Protein AF-A0A162CA11-F1 (afdb_monomer)

Foldseek 3Di:
DVVVLVVCLDPVVLVVCCVPVVPPCVVVSVVSQLSCLLCCLQAPLPDALLSSLVSLVVSLVVLVVVVVVQVVDPPDDCVPPPPDPVVNVVSVVLSVVSVVVLVVCVVVVNLQVSNSNQPDCVVVVVLLVQLQVPDDPPDNDSDDDPVSSVVSSVVSVVVVVVLVPPPPDDDPVNVVVCVNNQVDPSSRPDRDRDDPVSD

Radius of gyration: 21.2 Å; Cα contacts (8 Å, |Δi|>4): 132; chains: 1; bounding box: 58×39×50 Å

Mean predicted aligned error: 7.95 Å

Solvent-accessible surface area (backbone atoms only — not comparable to full-atom values): 11591 Å² total; per-residue (Å²): 110,67,68,61,57,55,60,62,34,35,69,68,49,44,53,49,39,42,67,74,48,71,59,78,35,53,70,59,40,52,51,34,47,43,51,35,30,53,48,39,41,36,61,46,75,87,60,53,59,59,56,22,50,53,34,31,48,51,40,48,51,54,52,51,50,53,53,51,52,42,74,75,40,90,90,50,58,60,90,80,75,47,77,54,69,67,60,53,51,49,52,50,50,50,44,54,53,50,53,54,49,52,53,47,28,56,78,71,71,37,46,88,72,72,53,57,62,63,77,60,65,64,64,58,55,50,49,55,48,46,35,44,66,65,46,62,90,95,48,96,56,74,74,68,55,71,70,56,43,60,57,30,44,54,55,43,51,54,51,52,54,50,63,70,66,51,81,89,68,83,50,68,69,56,52,55,47,31,56,70,72,55,70,39,74,83,66,67,54,89,56,72,72,71,58,83,91,76,108

Sequence (199 aa):
NYDSAERICKPKVRELLGEVFKGDAAGTSFYLEMMDLVRSSFLDKTLSPIERIGRIWTVVFCLRYWRRWMTCDNAYTLAKNFISSNAYLCIEINAHSLLLYMRKCRIENTPEHLLVWLFGSQQCESFFRGSRALCPVGLNKPNMTEGEFLDRARKVDASLLLQQKSSDIIYRRVEQKRNRCGGSLNALKEVEIPSDDDL

pLDDT: mean 84.83, std 11.95, range [49.91, 98.38]

Structure (mmCIF, N/CA/C/O backbone):
data_AF-A0A162CA11-F1
#
_entry.id   AF-A0A162CA11-F1
#
loop_
_atom_site.group_PDB
_atom_site.id
_atom_site.type_symbol
_atom_site.label_atom_id
_atom_site.label_alt_id
_atom_site.label_comp_id
_atom_site.label_asym_id
_atom_site.label_entity_id
_atom_site.label_seq_id
_atom_site.pdbx_PDB_ins_code
_atom_site.Cartn_x
_atom_site.Cartn_y
_atom_site.Cartn_z
_atom_site.occupancy
_atom_site.B_iso_or_equiv
_atom_site.auth_seq_id
_atom_site.auth_comp_id
_atom_site.auth_asym_id
_atom_site.auth_atom_id
_atom_site.pdbx_PDB_model_num
ATOM 1 N N . ASN A 1 1 ? -11.320 4.027 -7.590 1.00 61.06 1 ASN A N 1
ATOM 2 C CA . ASN A 1 1 ? -9.934 4.105 -8.085 1.00 61.06 1 ASN A CA 1
ATOM 3 C C . ASN A 1 1 ? -9.100 2.912 -7.609 1.00 61.06 1 ASN A C 1
ATOM 5 O O . ASN A 1 1 ? -8.673 2.150 -8.458 1.00 61.06 1 ASN A O 1
ATOM 9 N N . TYR A 1 2 ? -8.976 2.653 -6.295 1.00 80.94 2 TYR A N 1
ATOM 10 C CA . TYR A 1 2 ? -8.222 1.493 -5.766 1.00 80.94 2 TYR A CA 1
ATOM 11 C C . TYR A 1 2 ? -8.583 0.134 -6.407 1.00 80.94 2 TYR A C 1
ATOM 13 O O . TYR A 1 2 ? -7.692 -0.576 -6.845 1.00 80.94 2 TYR A O 1
ATOM 21 N N . ASP A 1 3 ? -9.873 -0.194 -6.539 1.00 82.31 3 ASP A N 1
ATOM 22 C CA . ASP A 1 3 ? -10.327 -1.473 -7.126 1.00 82.31 3 ASP A CA 1
ATOM 23 C C . ASP A 1 3 ? -9.807 -1.692 -8.562 1.00 82.31 3 ASP A C 1
ATOM 25 O O . ASP A 1 3 ? -9.405 -2.790 -8.931 1.00 82.31 3 ASP A O 1
ATOM 29 N N . SER A 1 4 ? -9.725 -0.635 -9.374 1.00 85.50 4 SER A N 1
ATOM 30 C CA . SER A 1 4 ? -9.153 -0.726 -10.723 1.00 85.50 4 SER A CA 1
ATOM 31 C C . SER A 1 4 ? -7.650 -1.023 -10.685 1.00 85.50 4 SER A C 1
ATOM 33 O O . SER A 1 4 ? -7.180 -1.882 -11.429 1.00 85.50 4 SER A O 1
ATOM 35 N N . ALA A 1 5 ? -6.911 -0.351 -9.795 1.00 86.38 5 ALA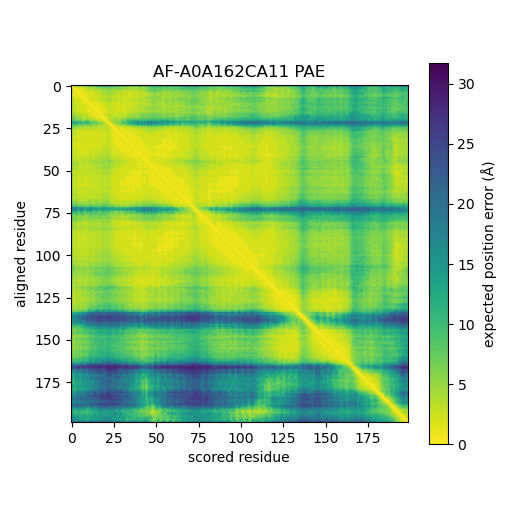 A N 1
ATOM 36 C CA . ALA A 1 5 ? -5.479 -0.580 -9.600 1.00 86.38 5 ALA A CA 1
ATOM 37 C C . ALA A 1 5 ? -5.193 -1.989 -9.049 1.00 86.38 5 ALA A C 1
ATOM 39 O O . ALA A 1 5 ? -4.267 -2.658 -9.488 1.00 86.38 5 ALA A O 1
ATOM 40 N N . GLU A 1 6 ? -6.025 -2.491 -8.140 1.00 87.12 6 GLU A N 1
ATOM 41 C CA . GLU A 1 6 ? -5.917 -3.858 -7.629 1.00 87.12 6 GLU A CA 1
ATOM 42 C C . GLU A 1 6 ? -6.166 -4.899 -8.728 1.00 87.12 6 GLU A C 1
ATOM 44 O O . GLU A 1 6 ? -5.429 -5.878 -8.842 1.00 87.12 6 GLU A O 1
ATOM 49 N N . ARG A 1 7 ? -7.177 -4.684 -9.577 1.00 88.75 7 ARG A N 1
ATOM 50 C CA . ARG A 1 7 ? -7.503 -5.603 -10.675 1.00 88.75 7 ARG A CA 1
ATOM 51 C C . ARG A 1 7 ? -6.394 -5.701 -11.717 1.00 88.75 7 ARG A C 1
ATOM 53 O O . ARG A 1 7 ? -6.138 -6.810 -12.178 1.00 88.75 7 ARG A O 1
ATOM 60 N N . ILE A 1 8 ? -5.748 -4.587 -12.074 1.00 89.81 8 ILE A N 1
ATOM 61 C CA . ILE A 1 8 ? -4.681 -4.592 -13.089 1.00 89.81 8 ILE A CA 1
ATOM 62 C C . ILE A 1 8 ? -3.388 -5.247 -12.580 1.00 89.81 8 ILE A C 1
ATOM 64 O O . ILE A 1 8 ? -2.646 -5.818 -13.369 1.00 89.81 8 ILE A O 1
ATOM 68 N N . CYS A 1 9 ? -3.149 -5.239 -11.265 1.00 87.62 9 CYS A N 1
ATOM 69 C CA . CYS A 1 9 ? -1.965 -5.858 -10.657 1.00 87.62 9 CYS A CA 1
ATOM 70 C C . CYS A 1 9 ? -2.086 -7.381 -10.478 1.00 87.62 9 CYS A C 1
ATOM 72 O O . CYS A 1 9 ? -1.145 -8.023 -10.015 1.00 87.62 9 CYS A O 1
ATOM 74 N N . LYS A 1 10 ? -3.231 -7.990 -10.816 1.00 88.56 10 LYS A N 1
ATOM 75 C CA . LYS A 1 10 ? -3.421 -9.435 -10.640 1.00 88.56 10 LYS A CA 1
ATOM 76 C C . LYS A 1 10 ? -2.410 -10.228 -11.481 1.00 88.56 10 LYS A C 1
ATOM 78 O O . LYS A 1 10 ? -2.230 -9.897 -12.653 1.00 88.56 10 LYS A O 1
ATOM 83 N N . PRO A 1 11 ? -1.844 -11.337 -10.959 1.00 88.62 11 PRO A N 1
ATOM 84 C CA . PRO A 1 11 ? -0.911 -12.188 -11.706 1.00 88.62 11 PRO A CA 1
ATOM 85 C C . PRO A 1 11 ? -1.429 -12.593 -13.091 1.00 88.62 11 PRO A C 1
ATOM 87 O O . PRO A 1 11 ? -0.691 -12.525 -14.069 1.00 88.62 11 PRO A O 1
ATOM 90 N N . LYS A 1 12 ? -2.737 -12.873 -13.204 1.00 91.38 12 LYS A N 1
ATOM 91 C CA . LYS A 1 12 ? -3.362 -13.241 -14.478 1.00 91.38 12 LYS A CA 1
ATOM 92 C C . LYS A 1 12 ? -3.221 -12.175 -15.572 1.00 91.38 12 LYS A C 1
ATOM 94 O O . LYS A 1 12 ? -3.150 -12.515 -16.745 1.00 91.38 12 LYS A O 1
ATOM 99 N N . VAL A 1 13 ? -3.173 -10.893 -15.209 1.00 91.19 13 VAL A N 1
ATOM 100 C CA . VAL A 1 13 ? -2.964 -9.807 -16.180 1.00 91.19 13 VAL A CA 1
ATOM 101 C C . VAL A 1 13 ? -1.554 -9.884 -16.764 1.00 91.19 13 VAL A C 1
ATOM 103 O O . VAL A 1 13 ? -1.395 -9.729 -17.969 1.00 91.19 13 VAL A O 1
ATOM 106 N N . ARG A 1 14 ? -0.544 -10.195 -15.941 1.00 89.88 14 ARG A N 1
ATOM 107 C CA . ARG A 1 14 ? 0.845 -10.372 -16.393 1.00 89.88 14 ARG A CA 1
ATOM 108 C C . ARG A 1 14 ? 0.997 -11.585 -17.316 1.00 89.88 14 ARG A C 1
ATOM 110 O O . ARG A 1 14 ? 1.673 -11.476 -18.333 1.00 89.88 14 ARG A O 1
ATOM 117 N N . GLU A 1 15 ? 0.325 -12.696 -17.009 1.00 89.31 15 GLU A N 1
ATOM 118 C CA . GLU A 1 15 ? 0.271 -13.875 -17.895 1.00 89.31 15 GLU A CA 1
ATOM 119 C C . GLU A 1 15 ? -0.301 -13.512 -19.272 1.00 89.31 15 GLU A C 1
ATOM 121 O O . GLU A 1 15 ? 0.330 -13.766 -20.295 1.00 89.31 15 GLU A O 1
ATOM 126 N N . LEU A 1 16 ? -1.454 -12.833 -19.295 1.00 91.38 16 LEU A N 1
ATOM 127 C CA . LEU A 1 16 ? -2.109 -12.411 -20.536 1.00 91.38 16 LEU A CA 1
ATOM 128 C C . LEU A 1 16 ? -1.256 -11.421 -21.341 1.00 91.38 16 LEU A C 1
ATOM 130 O O . LEU A 1 16 ? -1.219 -11.500 -22.566 1.00 91.38 16 LEU A O 1
ATOM 134 N N . LEU A 1 17 ? -0.546 -10.503 -20.676 1.00 90.38 17 LEU A N 1
ATOM 135 C CA . LEU A 1 17 ? 0.399 -9.605 -21.345 1.00 90.38 17 LEU A CA 1
ATOM 136 C C . LEU A 1 17 ? 1.529 -10.387 -22.030 1.00 90.38 17 LEU A C 1
ATOM 138 O O . LEU A 1 17 ? 1.889 -10.069 -23.162 1.00 90.38 17 LEU A O 1
ATOM 142 N N . GLY A 1 18 ? 2.056 -11.422 -21.373 1.00 87.25 18 GLY A N 1
ATOM 143 C CA . GLY A 1 18 ? 3.067 -12.306 -21.955 1.00 87.25 18 GLY A CA 1
ATOM 144 C C . GLY A 1 18 ? 2.558 -13.063 -23.184 1.00 87.25 18 GLY A C 1
ATOM 145 O O . GLY A 1 18 ? 3.252 -13.112 -24.199 1.00 87.25 18 GLY A O 1
ATOM 146 N N . GLU A 1 19 ? 1.336 -13.596 -23.118 1.00 89.19 19 GLU A N 1
ATOM 147 C CA . GLU A 1 19 ? 0.697 -14.336 -24.215 1.00 89.19 19 GLU A CA 1
ATOM 148 C C . GLU A 1 19 ? 0.403 -13.444 -25.432 1.00 89.19 19 GLU A C 1
ATOM 150 O O . GLU A 1 19 ? 0.734 -13.801 -26.564 1.00 89.19 19 GLU A O 1
ATOM 155 N N . VAL A 1 20 ? -0.199 -12.271 -25.207 1.00 90.88 20 VAL A N 1
ATOM 156 C CA . VAL A 1 20 ? -0.651 -11.374 -26.283 1.00 90.88 20 VAL A CA 1
ATOM 157 C C . VAL A 1 20 ? 0.523 -10.668 -26.959 1.00 90.88 20 VAL A C 1
ATOM 159 O O . VAL A 1 20 ? 0.569 -10.593 -28.186 1.00 90.88 20 VAL A O 1
ATOM 162 N N . PHE A 1 21 ? 1.482 -10.167 -26.177 1.00 88.19 21 PHE A N 1
ATOM 163 C CA . PHE A 1 21 ? 2.585 -9.346 -26.686 1.00 88.19 21 PHE A CA 1
ATOM 164 C C . PHE A 1 21 ? 3.886 -10.130 -26.903 1.00 88.19 21 PHE A C 1
ATOM 166 O O . PHE A 1 21 ? 4.904 -9.533 -27.243 1.00 88.19 21 PHE A O 1
ATOM 173 N N . LYS A 1 22 ? 3.873 -11.459 -26.718 1.00 82.94 22 LYS A N 1
ATOM 174 C CA . LYS A 1 22 ? 4.986 -12.381 -27.026 1.00 82.94 22 LYS A CA 1
ATOM 175 C C . LYS A 1 22 ? 6.364 -11.903 -26.531 1.00 82.94 22 LYS A C 1
ATOM 177 O O . LYS A 1 22 ? 7.367 -12.072 -27.218 1.00 82.94 22 LYS A O 1
ATOM 182 N N . GLY A 1 23 ? 6.411 -11.305 -25.340 1.00 75.50 23 GLY A N 1
ATOM 183 C CA . GLY A 1 23 ? 7.646 -10.824 -24.705 1.00 75.50 23 GLY A CA 1
ATOM 184 C C . GLY A 1 23 ? 7.901 -9.314 -24.781 1.00 75.50 23 GLY A C 1
ATOM 185 O O . GLY A 1 23 ? 8.680 -8.812 -23.976 1.00 75.50 23 GLY A O 1
ATOM 186 N N . ASP A 1 24 ? 7.190 -8.561 -25.627 1.00 86.06 24 ASP A N 1
ATOM 187 C CA . ASP A 1 24 ? 7.350 -7.095 -25.737 1.00 86.06 24 ASP A CA 1
ATOM 188 C C . ASP A 1 24 ? 6.729 -6.320 -24.549 1.00 86.06 24 ASP A C 1
ATOM 190 O O . ASP A 1 24 ? 6.899 -5.118 -24.380 1.00 86.06 24 ASP A O 1
ATOM 194 N N . ALA A 1 25 ? 6.032 -7.022 -23.651 1.00 90.88 25 ALA A N 1
ATOM 195 C CA . ALA A 1 25 ? 5.429 -6.447 -22.447 1.00 90.88 25 ALA A CA 1
ATOM 196 C C . ALA A 1 25 ? 6.284 -6.618 -21.175 1.00 90.88 25 ALA A C 1
ATOM 198 O O . ALA A 1 25 ? 5.785 -6.381 -20.074 1.00 90.88 25 ALA A O 1
ATOM 199 N N . ALA A 1 26 ? 7.554 -7.031 -21.283 1.00 89.69 26 ALA A N 1
ATOM 200 C CA . ALA A 1 26 ? 8.390 -7.368 -20.123 1.00 89.69 26 ALA A CA 1
ATOM 201 C C . ALA A 1 26 ? 8.505 -6.219 -19.102 1.00 89.69 26 ALA A C 1
ATOM 203 O O . ALA A 1 26 ? 8.320 -6.437 -17.904 1.00 89.69 26 ALA A O 1
ATOM 204 N N . GLY A 1 27 ? 8.729 -4.984 -19.568 1.00 90.19 27 GLY A N 1
ATOM 205 C CA . GLY A 1 27 ? 8.816 -3.810 -18.693 1.00 90.19 27 GLY A CA 1
ATOM 206 C C . GLY A 1 27 ? 7.502 -3.503 -17.969 1.00 90.19 27 GLY A C 1
ATOM 207 O O . GLY A 1 27 ? 7.497 -3.237 -16.767 1.00 90.19 27 GLY A O 1
ATOM 208 N N . THR A 1 28 ? 6.367 -3.602 -18.668 1.00 91.94 28 THR A N 1
ATOM 209 C CA . THR A 1 28 ? 5.038 -3.418 -18.064 1.00 91.94 28 THR A CA 1
ATOM 210 C C . THR A 1 28 ? 4.720 -4.527 -17.065 1.00 91.94 28 THR A C 1
ATOM 212 O O . THR A 1 28 ? 4.238 -4.240 -15.971 1.00 91.94 28 THR A O 1
ATOM 215 N N . SER A 1 29 ? 5.027 -5.782 -17.394 1.00 92.62 29 SER A N 1
ATOM 216 C CA . SER A 1 29 ? 4.842 -6.919 -16.490 1.00 92.62 29 SER A CA 1
ATOM 217 C C . SER A 1 29 ? 5.668 -6.771 -15.215 1.00 92.62 29 SER A C 1
ATOM 219 O O . SER A 1 29 ? 5.133 -6.976 -14.126 1.00 92.62 29 SER A O 1
ATOM 221 N N . PHE A 1 30 ? 6.927 -6.340 -15.336 1.00 92.81 30 PHE A N 1
ATOM 222 C CA . PHE A 1 30 ? 7.794 -6.043 -14.197 1.00 92.81 30 PHE A CA 1
ATOM 223 C C . PHE A 1 30 ? 7.251 -4.888 -13.341 1.00 92.81 30 PHE A C 1
ATOM 225 O O . PHE A 1 30 ? 7.233 -4.961 -12.113 1.00 92.81 30 PHE A O 1
ATOM 232 N N . TYR A 1 31 ? 6.732 -3.834 -13.973 1.00 93.81 31 TYR A N 1
ATOM 233 C CA . TYR A 1 31 ? 6.099 -2.728 -13.257 1.00 93.81 31 TYR A CA 1
ATOM 234 C C . TYR A 1 31 ? 4.865 -3.176 -12.457 1.00 93.81 31 TYR A C 1
ATOM 236 O O . TYR A 1 31 ? 4.738 -2.849 -11.276 1.00 93.81 31 TYR A O 1
ATOM 244 N N . LEU A 1 32 ? 3.980 -3.967 -13.071 1.00 95.00 32 LEU A N 1
ATOM 245 C CA . LEU A 1 32 ? 2.791 -4.510 -12.406 1.00 95.00 32 LEU A CA 1
ATOM 246 C C . LEU A 1 32 ? 3.147 -5.487 -11.279 1.00 95.00 32 LEU A C 1
ATOM 248 O O . LEU A 1 32 ? 2.453 -5.535 -10.266 1.00 95.00 32 LEU A O 1
ATOM 252 N N . GLU A 1 33 ? 4.236 -6.238 -11.430 1.00 95.19 33 GLU A N 1
ATOM 253 C CA . GLU A 1 33 ? 4.772 -7.088 -10.371 1.00 95.19 33 GLU A CA 1
ATOM 254 C C . GLU A 1 33 ? 5.214 -6.272 -9.161 1.00 95.19 33 GLU A C 1
ATOM 256 O O . GLU A 1 33 ? 4.778 -6.555 -8.046 1.00 95.19 33 GLU A O 1
ATOM 261 N N . MET A 1 34 ? 6.003 -5.214 -9.370 1.00 96.06 34 MET A N 1
ATOM 262 C CA . MET A 1 34 ? 6.395 -4.320 -8.280 1.00 96.06 34 MET A CA 1
ATOM 263 C C . MET A 1 34 ? 5.171 -3.724 -7.576 1.00 96.06 34 MET A C 1
ATOM 265 O O . MET A 1 34 ? 5.132 -3.681 -6.347 1.00 96.06 34 MET A O 1
ATOM 269 N N . MET A 1 35 ? 4.144 -3.310 -8.327 1.00 95.19 35 MET A N 1
ATOM 270 C CA . MET A 1 35 ? 2.899 -2.813 -7.734 1.00 95.19 35 MET A CA 1
ATOM 271 C C . MET A 1 35 ? 2.205 -3.866 -6.859 1.00 95.19 35 MET A C 1
ATOM 273 O O . MET A 1 35 ? 1.744 -3.538 -5.763 1.00 95.19 35 MET A O 1
ATOM 277 N N . ASP A 1 36 ? 2.140 -5.124 -7.302 1.00 94.94 36 ASP A N 1
ATOM 278 C CA . ASP A 1 36 ? 1.543 -6.205 -6.515 1.00 94.94 36 ASP A CA 1
ATOM 279 C C . ASP A 1 36 ? 2.369 -6.545 -5.267 1.00 94.94 36 ASP A C 1
ATOM 281 O O . ASP A 1 36 ? 1.803 -6.746 -4.191 1.00 94.94 36 ASP A O 1
ATOM 285 N N . LEU A 1 37 ? 3.701 -6.537 -5.363 1.00 96.38 37 LEU A N 1
ATOM 286 C CA . LEU A 1 37 ? 4.599 -6.748 -4.224 1.00 96.38 37 LEU A CA 1
ATOM 287 C C . LEU A 1 37 ? 4.432 -5.654 -3.156 1.00 96.38 37 LEU A C 1
ATOM 289 O O . LEU A 1 37 ? 4.292 -5.978 -1.975 1.00 96.38 37 LEU A O 1
ATOM 293 N N . VAL A 1 38 ? 4.359 -4.376 -3.556 1.00 95.88 38 VAL A N 1
ATOM 294 C CA . VAL A 1 38 ? 4.069 -3.258 -2.633 1.00 95.88 38 VAL A CA 1
ATOM 295 C C . VAL A 1 38 ? 2.679 -3.399 -2.021 1.00 95.88 38 VAL A C 1
ATOM 297 O O . VAL A 1 38 ? 2.507 -3.228 -0.821 1.00 95.88 38 VAL A O 1
ATOM 300 N N . ARG A 1 39 ? 1.656 -3.692 -2.827 1.00 93.44 39 ARG A N 1
ATOM 301 C CA . ARG A 1 39 ? 0.274 -3.801 -2.338 1.00 93.44 39 ARG A CA 1
ATOM 302 C C . ARG A 1 39 ? 0.129 -4.957 -1.348 1.00 93.44 39 ARG A C 1
ATOM 304 O O . ARG A 1 39 ? -0.462 -4.795 -0.281 1.00 93.44 39 ARG A O 1
ATOM 311 N N . SER A 1 40 ? 0.627 -6.132 -1.717 1.00 92.62 40 SER A N 1
ATOM 312 C CA . SER A 1 40 ? 0.453 -7.357 -0.939 1.00 92.62 40 SER A CA 1
ATOM 313 C C . SER A 1 40 ? 1.218 -7.327 0.381 1.00 92.62 40 SER A C 1
ATOM 315 O O . SER A 1 40 ? 0.661 -7.773 1.381 1.00 92.62 40 SER A O 1
ATOM 317 N N . SER A 1 41 ? 2.412 -6.723 0.442 1.00 95.06 41 SER A N 1
ATOM 318 C CA . SER A 1 41 ? 3.170 -6.603 1.699 1.00 95.06 41 SER A CA 1
ATOM 319 C C . SER A 1 41 ? 2.382 -5.896 2.810 1.00 95.06 41 SER A C 1
ATOM 321 O O . SER A 1 41 ? 2.513 -6.259 3.981 1.00 95.06 41 SER A O 1
ATOM 323 N N . PHE A 1 42 ? 1.486 -4.968 2.456 1.00 92.69 42 PHE A N 1
ATOM 324 C CA . PHE A 1 42 ? 0.629 -4.277 3.420 1.00 92.69 42 PHE A CA 1
ATOM 325 C C . PHE A 1 42 ? -0.774 -4.870 3.547 1.00 92.69 42 PHE A C 1
ATOM 327 O O . PHE A 1 42 ? -1.308 -4.926 4.649 1.00 92.69 42 PHE A O 1
ATOM 334 N N . LEU A 1 43 ? -1.396 -5.302 2.449 1.00 89.56 43 LEU A N 1
ATOM 335 C CA . LEU A 1 43 ? -2.835 -5.603 2.433 1.00 89.56 43 LEU A CA 1
ATOM 336 C C . LEU A 1 43 ? -3.172 -7.093 2.423 1.00 89.56 43 LEU A C 1
ATOM 338 O O . LEU A 1 43 ? -4.285 -7.461 2.807 1.00 89.56 43 LEU A O 1
ATOM 342 N N . ASP A 1 44 ? -2.248 -7.946 1.985 1.00 87.81 44 ASP A N 1
ATOM 343 C CA . ASP A 1 44 ? -2.461 -9.389 2.007 1.00 87.81 44 ASP A CA 1
ATOM 344 C C . ASP A 1 44 ? -2.314 -9.897 3.439 1.00 87.81 44 ASP A C 1
ATOM 346 O O . ASP A 1 44 ? -1.308 -9.632 4.085 1.00 87.81 44 ASP A O 1
ATOM 350 N N . LYS A 1 45 ? -3.321 -10.592 3.964 1.00 86.25 45 LYS A N 1
ATOM 351 C CA . LYS A 1 45 ? -3.369 -11.042 5.366 1.00 86.25 45 LYS A CA 1
ATOM 352 C C . LYS A 1 45 ? -2.753 -12.413 5.566 1.00 86.25 45 LYS A C 1
ATOM 354 O O . LYS A 1 45 ? -2.521 -12.792 6.705 1.00 86.25 45 LYS A O 1
ATOM 359 N N . THR A 1 46 ? -2.510 -13.147 4.484 1.00 86.19 46 THR A N 1
ATOM 360 C CA . THR A 1 46 ? -1.941 -14.493 4.568 1.00 86.19 46 THR A CA 1
ATOM 361 C C . THR A 1 46 ? -0.421 -14.478 4.650 1.00 86.19 46 THR A C 1
ATOM 363 O O . THR A 1 46 ? 0.159 -15.516 4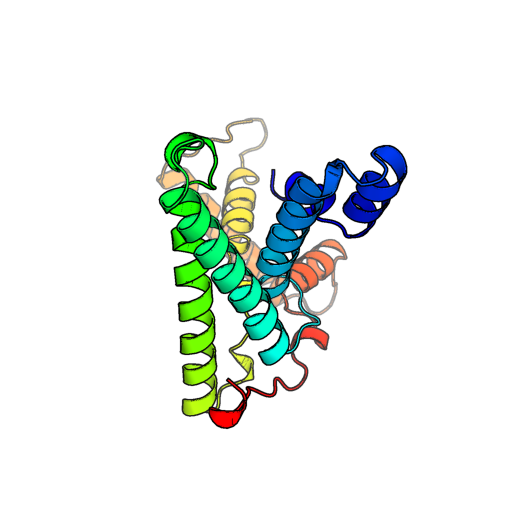.932 1.00 86.19 46 THR A O 1
ATOM 366 N N . LEU A 1 47 ? 0.220 -13.328 4.406 1.00 89.44 47 LEU A N 1
ATOM 367 C CA . LEU A 1 47 ? 1.674 -13.204 4.466 1.00 89.44 47 LEU A CA 1
ATOM 368 C C . LEU A 1 47 ? 2.180 -13.130 5.902 1.00 89.44 47 LEU A C 1
ATOM 370 O O . LEU A 1 47 ? 1.710 -12.299 6.695 1.00 89.44 47 LEU A O 1
ATOM 374 N N . SER A 1 48 ? 3.204 -13.934 6.171 1.00 90.44 48 SER A N 1
ATOM 375 C CA . SER A 1 48 ? 4.034 -13.829 7.366 1.00 90.44 48 SER A CA 1
ATOM 376 C C . SER A 1 48 ? 4.802 -12.496 7.394 1.00 90.44 48 SER A C 1
ATOM 378 O O . SER A 1 48 ? 5.017 -11.874 6.345 1.00 90.44 48 SER A O 1
ATOM 380 N N . PRO A 1 49 ? 5.238 -12.019 8.573 1.00 91.62 49 PRO A N 1
ATOM 381 C CA . PRO A 1 49 ? 6.022 -10.788 8.685 1.00 91.62 49 PRO A CA 1
ATOM 382 C C . PRO A 1 49 ? 7.269 -10.754 7.787 1.00 91.62 49 PRO A C 1
ATOM 384 O O . PRO A 1 49 ? 7.494 -9.754 7.102 1.00 91.62 49 PRO A O 1
ATOM 387 N N . ILE A 1 50 ? 8.027 -11.853 7.715 1.00 92.31 50 ILE A N 1
ATOM 388 C CA . ILE A 1 50 ? 9.246 -11.925 6.898 1.00 92.31 50 ILE A CA 1
ATOM 389 C C . ILE A 1 50 ? 8.946 -11.830 5.397 1.00 92.31 50 ILE A C 1
ATOM 391 O O . ILE A 1 50 ? 9.606 -11.079 4.680 1.00 92.31 50 ILE A O 1
ATOM 395 N N . GLU A 1 51 ? 7.885 -12.487 4.914 1.00 94.12 51 GLU A N 1
ATOM 396 C CA . GLU A 1 51 ? 7.470 -12.383 3.511 1.00 94.12 51 GLU A CA 1
ATOM 397 C C . GLU A 1 51 ? 7.084 -10.945 3.146 1.00 94.12 51 GLU A C 1
ATOM 399 O O . GLU A 1 51 ? 7.389 -10.481 2.046 1.00 94.12 51 GLU A O 1
ATOM 404 N N . ARG A 1 52 ? 6.441 -10.205 4.060 1.00 95.38 52 ARG A N 1
ATOM 405 C CA . ARG A 1 52 ? 6.094 -8.791 3.825 1.00 95.38 52 ARG A CA 1
ATOM 406 C C . ARG A 1 52 ? 7.340 -7.939 3.637 1.00 95.38 52 ARG A C 1
ATOM 408 O O . ARG A 1 52 ? 7.374 -7.133 2.705 1.00 95.38 52 ARG A O 1
ATOM 415 N N . ILE A 1 53 ? 8.338 -8.130 4.503 1.00 95.56 53 ILE A N 1
ATOM 416 C CA . ILE A 1 53 ? 9.631 -7.443 4.427 1.00 95.56 53 ILE A CA 1
ATOM 417 C C . ILE A 1 53 ? 10.318 -7.789 3.112 1.00 95.56 53 ILE A C 1
ATOM 419 O O . ILE A 1 53 ? 10.644 -6.879 2.351 1.00 95.56 53 ILE A O 1
ATOM 423 N N . GLY A 1 54 ? 10.445 -9.078 2.793 1.00 96.50 54 GLY A N 1
ATOM 424 C CA . GLY A 1 54 ? 11.060 -9.533 1.549 1.00 96.50 54 GLY A CA 1
ATOM 425 C C . GLY A 1 54 ? 10.420 -8.886 0.319 1.00 96.50 54 GLY A C 1
ATOM 426 O O . GLY A 1 54 ? 11.119 -8.326 -0.528 1.00 96.50 54 GLY A O 1
ATOM 427 N N . ARG A 1 55 ? 9.082 -8.867 0.242 1.00 97.50 55 ARG A N 1
ATOM 428 C CA . ARG A 1 55 ? 8.357 -8.254 -0.883 1.00 97.50 55 ARG A CA 1
ATOM 429 C C . ARG A 1 55 ? 8.607 -6.752 -1.006 1.00 97.50 55 ARG A C 1
ATOM 431 O O . ARG A 1 55 ? 8.929 -6.290 -2.099 1.00 97.50 55 ARG A O 1
ATOM 438 N N . ILE A 1 56 ? 8.463 -5.978 0.075 1.00 98.00 56 ILE A N 1
ATOM 439 C CA . ILE A 1 56 ? 8.626 -4.518 -0.012 1.00 98.00 56 ILE A CA 1
ATOM 440 C C . ILE A 1 56 ? 10.085 -4.126 -0.283 1.00 98.00 56 ILE A C 1
ATOM 442 O O . ILE A 1 56 ? 10.336 -3.235 -1.095 1.00 98.00 56 ILE A O 1
ATOM 446 N N . TRP A 1 57 ? 11.051 -4.827 0.316 1.00 97.94 57 TRP A N 1
ATOM 447 C CA . TRP A 1 57 ? 12.474 -4.565 0.100 1.00 97.94 57 TRP A CA 1
ATOM 448 C C . TRP A 1 57 ? 12.967 -4.996 -1.278 1.00 97.94 57 TRP A C 1
ATOM 450 O O . TRP A 1 57 ? 13.794 -4.291 -1.858 1.00 97.94 57 TRP A O 1
ATOM 460 N N . THR A 1 58 ? 12.399 -6.059 -1.857 1.00 98.00 58 THR A N 1
ATOM 461 C CA . THR A 1 58 ? 12.622 -6.403 -3.272 1.00 98.00 58 THR A CA 1
ATOM 462 C C . THR A 1 58 ? 12.273 -5.212 -4.163 1.00 98.00 58 THR A C 1
ATOM 464 O O . THR A 1 58 ? 13.064 -4.817 -5.016 1.00 98.00 58 THR A O 1
ATOM 467 N N . VAL A 1 59 ? 11.133 -4.560 -3.913 1.00 98.25 59 VAL A N 1
ATOM 468 C CA . VAL A 1 59 ? 10.726 -3.383 -4.691 1.00 98.25 59 VAL A CA 1
ATOM 469 C C . VAL A 1 59 ? 11.648 -2.190 -4.446 1.00 98.25 59 VAL A C 1
ATOM 471 O O . VAL A 1 59 ? 12.033 -1.525 -5.406 1.00 98.25 59 VAL A O 1
ATOM 474 N N . VAL A 1 60 ? 12.049 -1.923 -3.197 1.00 98.38 60 VAL A N 1
ATOM 475 C CA . VAL A 1 60 ? 13.026 -0.860 -2.888 1.00 98.38 60 VAL A CA 1
ATOM 476 C C . VAL A 1 60 ? 14.330 -1.079 -3.658 1.00 98.38 60 VAL A C 1
ATOM 478 O O . VAL A 1 60 ? 14.837 -0.144 -4.280 1.00 98.38 60 VAL A O 1
ATOM 481 N N . PHE A 1 61 ? 14.851 -2.308 -3.670 1.00 97.75 61 PHE A N 1
ATOM 482 C CA . PHE A 1 61 ? 16.062 -2.654 -4.411 1.00 97.75 61 PHE A CA 1
ATOM 483 C C . PHE A 1 61 ? 15.889 -2.428 -5.918 1.00 97.75 61 PHE A C 1
ATOM 485 O O . PHE A 1 61 ? 16.693 -1.722 -6.533 1.00 97.75 61 PHE A O 1
ATOM 492 N N . CYS A 1 62 ? 14.805 -2.945 -6.500 1.00 97.69 62 CYS A N 1
ATOM 493 C CA . CYS A 1 62 ? 14.484 -2.764 -7.913 1.00 97.69 62 CYS A CA 1
ATOM 494 C C . CYS A 1 62 ? 14.374 -1.284 -8.3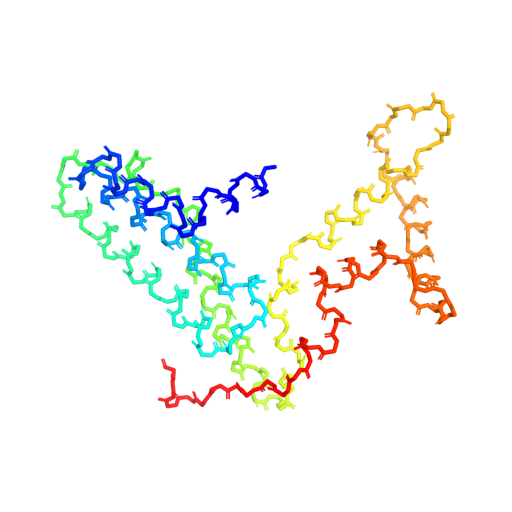02 1.00 97.69 62 CYS A C 1
ATOM 496 O O . CYS A 1 62 ? 14.958 -0.863 -9.300 1.00 97.69 62 CYS A O 1
ATOM 498 N N . LEU A 1 63 ? 13.676 -0.471 -7.505 1.00 97.25 63 LEU A N 1
ATOM 499 C CA . LEU A 1 63 ? 13.505 0.958 -7.770 1.00 97.25 63 LEU A CA 1
ATOM 500 C C . LEU A 1 63 ? 14.815 1.737 -7.632 1.00 97.25 63 LEU A C 1
ATOM 502 O O . LEU A 1 63 ? 15.063 2.636 -8.434 1.00 97.25 63 LEU A O 1
ATOM 506 N N . ARG A 1 64 ? 15.668 1.400 -6.657 1.00 96.62 64 ARG A N 1
ATOM 507 C CA . ARG A 1 64 ? 17.003 2.006 -6.516 1.00 96.62 64 ARG A CA 1
ATOM 508 C C . ARG A 1 64 ? 17.881 1.696 -7.716 1.00 96.62 64 ARG A C 1
ATOM 510 O O . ARG A 1 64 ? 18.515 2.605 -8.252 1.00 96.62 64 ARG A O 1
ATOM 517 N N . TYR A 1 65 ? 17.887 0.439 -8.153 1.00 95.38 65 TYR A N 1
ATOM 518 C CA . TYR A 1 65 ? 18.645 0.022 -9.323 1.00 95.38 65 TYR A CA 1
ATOM 519 C C . TYR A 1 65 ? 18.130 0.705 -10.592 1.00 95.38 65 TYR A C 1
ATOM 521 O O . TYR A 1 65 ? 18.913 1.319 -11.314 1.00 95.38 65 TYR A O 1
ATOM 529 N N . TRP A 1 66 ? 16.812 0.693 -10.818 1.00 93.88 66 TRP A N 1
ATOM 530 C CA . TRP A 1 66 ? 16.186 1.359 -11.960 1.00 93.88 66 TRP A CA 1
ATOM 531 C C . TRP A 1 66 ? 16.500 2.859 -11.972 1.00 93.88 66 TRP A C 1
ATOM 533 O O . TRP A 1 66 ? 16.985 3.383 -12.974 1.00 93.88 66 TRP A O 1
ATOM 543 N N . ARG A 1 67 ? 16.331 3.546 -10.838 1.00 94.00 67 ARG A N 1
ATOM 544 C CA . ARG A 1 67 ? 16.664 4.968 -10.711 1.00 94.00 67 ARG A CA 1
ATOM 545 C C . ARG A 1 67 ? 18.142 5.233 -10.998 1.00 94.00 67 ARG A C 1
ATOM 547 O O . ARG A 1 67 ? 18.450 6.180 -11.716 1.00 94.00 67 ARG A O 1
ATOM 554 N N . ARG A 1 68 ? 19.054 4.411 -10.463 1.00 93.44 68 ARG A N 1
ATOM 555 C CA . ARG A 1 68 ? 20.500 4.541 -10.698 1.00 93.44 68 ARG A CA 1
ATOM 556 C C . ARG A 1 68 ? 20.843 4.347 -12.170 1.00 93.44 68 ARG A C 1
ATOM 558 O O . ARG A 1 68 ? 21.565 5.173 -12.720 1.00 93.44 68 ARG A O 1
ATOM 565 N N . TRP A 1 69 ? 20.303 3.310 -12.798 1.00 91.75 69 TRP A N 1
ATOM 566 C CA . TRP A 1 69 ? 20.491 3.048 -14.221 1.00 91.75 69 TRP A CA 1
ATOM 567 C C . TRP A 1 69 ? 20.077 4.261 -15.067 1.00 91.75 69 TRP A C 1
ATOM 569 O O . TRP A 1 69 ? 20.871 4.734 -15.873 1.00 91.75 69 TRP A O 1
ATOM 579 N N . MET A 1 70 ? 18.917 4.863 -14.784 1.00 90.31 70 MET A N 1
ATOM 580 C CA . MET A 1 70 ? 18.463 6.072 -15.488 1.00 90.31 70 MET A CA 1
ATOM 581 C C . MET A 1 70 ? 19.350 7.296 -15.256 1.00 90.31 70 MET A C 1
ATOM 583 O O . MET A 1 70 ? 19.413 8.161 -16.114 1.00 90.31 70 MET A O 1
ATOM 587 N N . THR A 1 71 ? 20.032 7.406 -14.113 1.00 88.06 71 THR A N 1
ATOM 588 C CA . THR A 1 71 ? 20.997 8.503 -13.894 1.00 88.06 71 THR A CA 1
ATOM 589 C C . THR A 1 71 ? 22.329 8.297 -14.611 1.00 88.06 71 THR A C 1
ATOM 591 O O . THR A 1 71 ? 23.112 9.238 -14.705 1.00 88.06 71 THR A O 1
ATOM 594 N N . CYS A 1 72 ? 22.610 7.079 -15.075 1.00 88.50 72 CYS A N 1
ATOM 595 C CA . CYS A 1 72 ? 23.810 6.755 -15.841 1.00 88.50 72 CYS A CA 1
ATOM 596 C C . CYS A 1 72 ? 23.581 6.834 -17.360 1.00 88.50 72 CYS A C 1
ATOM 598 O O . CYS A 1 72 ? 24.554 6.844 -18.109 1.00 88.50 72 CYS A O 1
ATOM 600 N N . ASP A 1 73 ? 22.323 6.893 -17.802 1.00 79.94 73 ASP A N 1
ATOM 601 C CA . ASP A 1 73 ? 21.926 7.029 -19.202 1.00 79.94 73 ASP A CA 1
ATOM 602 C C . ASP A 1 73 ? 21.457 8.470 -19.483 1.00 79.94 73 ASP A C 1
ATOM 604 O O . ASP A 1 73 ? 20.687 9.049 -18.721 1.00 79.94 73 ASP A O 1
ATOM 608 N N . ASN A 1 74 ? 21.907 9.061 -20.590 1.00 78.88 74 ASN A N 1
ATOM 609 C CA . ASN A 1 74 ? 21.485 10.402 -21.010 1.00 78.88 74 ASN A CA 1
ATOM 610 C C . ASN A 1 74 ? 20.215 10.385 -21.881 1.00 78.88 74 ASN A C 1
ATOM 612 O O . ASN A 1 74 ? 19.677 11.449 -22.191 1.00 78.88 74 ASN A O 1
ATOM 616 N N . ALA A 1 75 ? 19.726 9.208 -22.287 1.00 85.75 75 ALA A N 1
ATOM 617 C CA . ALA A 1 75 ? 18.555 9.069 -23.150 1.00 85.75 75 ALA A CA 1
ATOM 618 C C . ALA A 1 75 ? 17.230 9.363 -22.426 1.00 85.75 75 ALA A C 1
ATOM 620 O O . ALA A 1 75 ? 16.278 9.845 -23.047 1.00 85.75 75 ALA A O 1
ATOM 621 N N . TYR A 1 76 ? 17.156 9.117 -21.113 1.00 85.50 76 TYR A N 1
ATOM 622 C CA . TYR A 1 76 ? 15.912 9.205 -20.348 1.00 85.50 76 TYR A CA 1
ATOM 623 C C . TYR A 1 76 ? 16.054 10.093 -19.114 1.00 85.50 76 TYR A C 1
ATOM 625 O O . TYR A 1 76 ? 16.885 9.864 -18.244 1.00 85.50 76 TYR A O 1
ATOM 633 N N . THR A 1 77 ? 15.167 11.079 -18.971 1.00 88.31 77 THR A N 1
ATOM 634 C CA . THR A 1 77 ? 15.101 11.888 -17.745 1.00 88.31 77 THR A CA 1
ATOM 635 C C . THR A 1 77 ? 14.226 11.219 -16.686 1.00 88.31 77 THR A C 1
ATOM 637 O O . THR A 1 77 ? 13.148 10.702 -16.998 1.00 88.31 77 THR A O 1
ATOM 640 N N . LEU A 1 78 ? 14.640 11.295 -15.415 1.00 89.88 78 LEU A N 1
ATOM 641 C CA . LEU A 1 78 ? 13.862 10.768 -14.284 1.00 89.88 78 LEU A CA 1
ATOM 642 C C . LEU A 1 78 ? 12.450 11.365 -14.219 1.00 89.88 78 LEU A C 1
ATOM 644 O O . LEU A 1 78 ? 11.486 10.642 -14.003 1.00 89.88 78 LEU A O 1
ATOM 648 N N . ALA A 1 79 ? 12.315 12.673 -14.452 1.00 88.56 79 ALA A N 1
ATOM 649 C CA . ALA A 1 79 ? 11.040 13.378 -14.317 1.00 88.56 79 ALA A CA 1
ATOM 650 C C . ALA A 1 79 ? 9.942 12.870 -15.267 1.00 88.56 79 ALA A C 1
ATOM 652 O O . ALA A 1 79 ? 8.763 13.006 -14.952 1.00 88.56 79 ALA A O 1
ATOM 653 N N . LYS A 1 80 ? 10.316 12.314 -16.428 1.00 89.94 80 LYS A N 1
ATOM 654 C CA . LYS A 1 80 ? 9.363 11.829 -17.439 1.00 89.94 80 LYS A CA 1
ATOM 655 C C . LYS A 1 80 ? 9.214 10.311 -17.470 1.00 89.94 80 LYS A C 1
ATOM 657 O O . LYS A 1 80 ? 8.180 9.832 -17.915 1.00 89.94 80 LYS A O 1
ATOM 662 N N . ASN A 1 81 ? 10.238 9.573 -17.047 1.00 91.50 81 ASN A N 1
ATOM 663 C CA . ASN A 1 81 ? 10.338 8.137 -17.323 1.00 91.50 81 ASN A CA 1
ATOM 664 C C . ASN A 1 81 ? 10.436 7.272 -16.057 1.00 91.50 81 ASN A C 1
ATOM 666 O O . ASN A 1 81 ? 10.442 6.048 -16.153 1.00 91.50 81 ASN A O 1
ATOM 670 N N . PHE A 1 82 ? 10.511 7.889 -14.877 1.00 93.81 82 PHE A N 1
ATOM 671 C CA . PHE A 1 82 ? 10.474 7.193 -13.597 1.00 93.81 82 PHE A CA 1
ATOM 672 C C . PHE A 1 82 ? 9.148 7.461 -12.881 1.00 93.81 82 PHE A C 1
ATOM 674 O O . PHE A 1 82 ? 8.425 8.409 -13.196 1.00 93.81 82 PHE A O 1
ATOM 681 N N . ILE A 1 83 ? 8.823 6.632 -11.887 1.00 94.44 83 ILE A N 1
ATOM 682 C CA . ILE A 1 83 ? 7.698 6.921 -10.997 1.00 94.44 83 ILE A CA 1
ATOM 683 C C . ILE A 1 83 ? 7.894 8.280 -10.316 1.00 94.44 83 ILE A C 1
ATOM 685 O O . ILE A 1 83 ? 9.019 8.739 -10.108 1.00 94.44 83 ILE A O 1
ATOM 689 N N . SER A 1 84 ? 6.789 8.922 -9.933 1.00 94.69 84 SER A N 1
ATOM 690 C CA . SER A 1 84 ? 6.870 10.204 -9.229 1.00 94.69 84 SER A CA 1
ATOM 691 C C . SER A 1 84 ? 7.749 10.095 -7.978 1.00 94.69 84 SER A C 1
ATOM 693 O O . SER A 1 84 ? 7.692 9.092 -7.259 1.00 94.69 84 SER A O 1
ATOM 695 N N . SER A 1 85 ? 8.510 11.152 -7.679 1.00 93.38 85 SER A N 1
ATOM 696 C CA . SER A 1 85 ? 9.362 11.209 -6.484 1.00 93.38 85 SER A CA 1
ATOM 697 C C . SER A 1 85 ? 8.582 10.908 -5.204 1.00 93.38 85 SER A C 1
ATOM 699 O O . SER A 1 85 ? 9.095 10.228 -4.323 1.00 93.38 85 SER A O 1
ATOM 701 N N . ASN A 1 86 ? 7.321 11.344 -5.130 1.00 95.69 86 ASN A N 1
ATOM 702 C CA . ASN A 1 86 ? 6.448 11.064 -3.993 1.00 95.69 86 ASN A CA 1
ATOM 703 C C . ASN A 1 86 ? 6.168 9.565 -3.857 1.00 95.69 86 ASN A C 1
ATOM 705 O O . ASN A 1 86 ? 6.329 9.017 -2.775 1.00 95.69 86 ASN A O 1
ATOM 709 N N . ALA A 1 87 ? 5.804 8.884 -4.949 1.00 95.19 87 ALA A N 1
ATOM 710 C CA . ALA A 1 87 ? 5.563 7.442 -4.920 1.00 95.19 87 ALA A CA 1
ATOM 711 C C . ALA A 1 87 ? 6.828 6.664 -4.525 1.00 95.19 87 ALA A C 1
ATOM 713 O O . ALA A 1 87 ? 6.759 5.775 -3.680 1.00 95.19 87 ALA A O 1
ATOM 714 N N . TYR A 1 88 ? 7.980 7.036 -5.089 1.00 97.00 88 TYR A N 1
ATOM 715 C CA . TYR A 1 88 ? 9.270 6.434 -4.754 1.00 97.00 88 TYR A CA 1
ATOM 716 C C . TYR A 1 88 ? 9.605 6.582 -3.262 1.00 97.00 88 TYR A C 1
ATOM 718 O O . TYR A 1 88 ? 9.856 5.587 -2.584 1.00 97.00 88 TYR A O 1
ATOM 726 N N . LEU A 1 89 ? 9.544 7.809 -2.734 1.00 97.25 89 LEU A N 1
ATOM 727 C CA . LEU A 1 89 ? 9.850 8.085 -1.330 1.00 97.25 89 LEU A CA 1
ATOM 728 C C . LEU A 1 89 ? 8.852 7.413 -0.385 1.00 97.25 89 LEU A C 1
ATOM 730 O O . LEU A 1 89 ? 9.260 6.876 0.638 1.00 97.25 89 LEU A O 1
ATOM 734 N N . CYS A 1 90 ? 7.560 7.388 -0.725 1.00 97.12 90 CYS A N 1
ATOM 735 C CA . CYS A 1 90 ? 6.561 6.678 0.070 1.00 97.12 90 CYS A CA 1
ATOM 736 C C . CYS A 1 90 ? 6.866 5.180 0.167 1.00 97.12 90 CYS A C 1
ATOM 738 O O . CYS A 1 90 ? 6.705 4.611 1.241 1.00 97.12 90 CYS A O 1
ATOM 740 N N . ILE A 1 91 ? 7.319 4.540 -0.916 1.00 97.81 91 ILE A N 1
ATOM 741 C CA . ILE A 1 91 ? 7.701 3.121 -0.886 1.00 97.81 91 ILE A CA 1
ATOM 742 C C . ILE A 1 91 ? 8.895 2.906 0.052 1.00 97.81 91 ILE A C 1
ATOM 744 O O . ILE A 1 91 ? 8.838 2.012 0.895 1.00 97.81 91 ILE A O 1
ATOM 748 N N . GLU A 1 92 ? 9.937 3.739 -0.038 1.00 97.81 92 GLU A N 1
ATOM 749 C CA . GLU A 1 92 ? 11.102 3.637 0.854 1.00 97.81 92 GLU A CA 1
ATOM 750 C C . GLU A 1 92 ? 10.725 3.868 2.322 1.00 97.81 92 GLU A C 1
ATOM 752 O O . GLU A 1 92 ? 11.072 3.060 3.184 1.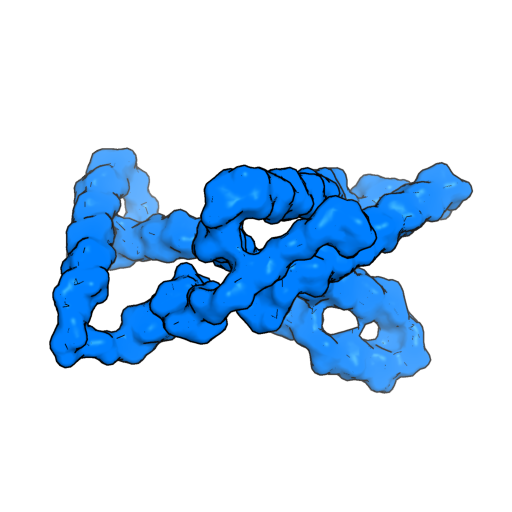00 97.81 92 GLU A O 1
ATOM 757 N N . ILE A 1 93 ? 9.974 4.933 2.610 1.00 97.88 93 ILE A N 1
ATOM 758 C CA . ILE A 1 93 ? 9.517 5.252 3.967 1.00 97.88 93 ILE A CA 1
ATOM 759 C C . ILE A 1 93 ? 8.685 4.099 4.522 1.00 97.88 93 ILE A C 1
ATOM 761 O O . ILE A 1 93 ? 8.962 3.632 5.621 1.00 97.88 93 ILE A O 1
ATOM 765 N N . ASN A 1 94 ? 7.723 3.585 3.753 1.00 97.19 94 ASN A N 1
ATOM 766 C CA . ASN A 1 94 ? 6.872 2.484 4.190 1.00 97.19 94 ASN A CA 1
ATOM 767 C C . ASN A 1 94 ? 7.679 1.210 4.483 1.00 97.19 94 ASN A C 1
ATOM 769 O O . ASN A 1 94 ? 7.391 0.532 5.469 1.00 97.19 94 ASN A O 1
ATOM 773 N N . ALA A 1 95 ? 8.698 0.895 3.675 1.00 97.69 95 ALA A N 1
ATOM 774 C CA . ALA A 1 95 ? 9.584 -0.247 3.911 1.00 97.69 95 ALA A CA 1
ATOM 775 C C . ALA A 1 95 ? 10.343 -0.112 5.241 1.00 97.69 95 ALA A C 1
ATOM 777 O O . ALA A 1 95 ? 10.339 -1.027 6.067 1.00 97.69 95 ALA A O 1
ATOM 778 N N . HIS A 1 96 ? 10.944 1.058 5.475 1.00 97.19 96 HIS A N 1
ATOM 779 C CA . HIS A 1 96 ? 11.662 1.350 6.713 1.00 97.19 96 HIS A CA 1
ATOM 780 C C . HIS A 1 96 ? 10.732 1.370 7.931 1.00 97.19 96 HIS A C 1
ATOM 782 O O . HIS A 1 96 ? 11.053 0.779 8.961 1.00 97.19 96 HIS A O 1
ATOM 788 N N . SER A 1 97 ? 9.567 2.011 7.825 1.00 96.56 97 SER A N 1
ATOM 789 C CA . SER A 1 97 ? 8.577 2.065 8.901 1.00 96.56 97 SER A CA 1
ATOM 790 C C . SER A 1 97 ? 8.065 0.680 9.276 1.00 96.56 97 SER A C 1
ATOM 792 O O . SER A 1 97 ? 7.907 0.406 10.463 1.00 96.56 97 SER A O 1
ATOM 794 N N . LEU A 1 98 ? 7.849 -0.204 8.296 1.00 95.81 98 LEU A N 1
ATOM 795 C CA . LEU A 1 98 ? 7.425 -1.577 8.555 1.00 95.81 98 LEU A CA 1
ATOM 796 C C . LEU A 1 98 ? 8.475 -2.341 9.370 1.00 95.81 98 LEU A C 1
ATOM 798 O O . LEU A 1 98 ? 8.135 -2.934 10.390 1.00 95.81 98 LEU A O 1
ATOM 802 N N . LEU A 1 99 ? 9.744 -2.267 8.959 1.00 95.31 99 LEU A N 1
ATOM 803 C CA . LEU A 1 99 ? 10.863 -2.901 9.660 1.00 95.31 99 LEU A CA 1
ATOM 804 C C . LEU A 1 99 ? 10.988 -2.389 11.105 1.00 95.31 99 LEU A C 1
ATOM 806 O O . LEU A 1 99 ? 11.068 -3.173 12.050 1.00 95.31 99 LEU A O 1
ATOM 810 N N . LEU A 1 100 ? 10.957 -1.065 11.286 1.00 95.44 100 LEU A N 1
ATOM 811 C CA . LEU A 1 100 ? 11.045 -0.435 12.606 1.00 95.44 100 LEU A CA 1
ATOM 812 C C . LEU A 1 100 ? 9.868 -0.816 13.507 1.00 95.44 100 LEU A C 1
ATOM 814 O O . LEU A 1 100 ? 10.061 -1.067 14.696 1.00 95.44 100 LEU A O 1
ATOM 818 N N . TYR A 1 101 ? 8.658 -0.878 12.953 1.00 94.62 101 TYR A N 1
ATOM 819 C CA . TYR A 1 101 ? 7.473 -1.260 13.709 1.00 94.62 101 TYR A CA 1
ATOM 820 C C . TYR A 1 101 ? 7.502 -2.739 14.110 1.00 94.62 101 TYR A C 1
ATOM 822 O O . TYR A 1 101 ? 7.210 -3.059 15.258 1.00 94.62 101 TYR A O 1
ATOM 830 N N . MET A 1 102 ? 7.931 -3.635 13.214 1.00 93.62 102 MET A N 1
ATOM 831 C CA . MET A 1 102 ? 8.128 -5.050 13.549 1.00 93.62 102 MET A CA 1
ATOM 832 C C . MET A 1 102 ? 9.142 -5.223 14.679 1.00 93.62 102 MET A C 1
ATOM 834 O O . MET A 1 102 ? 8.862 -5.910 15.661 1.00 93.62 102 MET A O 1
ATOM 838 N N . ARG A 1 103 ? 10.284 -4.531 14.593 1.00 93.56 103 ARG A N 1
ATOM 839 C CA . ARG A 1 103 ? 11.289 -4.525 15.661 1.00 93.56 103 ARG A CA 1
ATOM 840 C C . ARG A 1 103 ? 10.711 -4.027 16.985 1.00 93.56 103 ARG A C 1
ATOM 842 O O . ARG A 1 103 ? 10.996 -4.613 18.025 1.00 93.56 103 ARG A O 1
ATOM 849 N N . LYS A 1 104 ? 9.885 -2.978 16.953 1.00 94.00 104 LYS A N 1
ATOM 850 C CA . LYS A 1 104 ? 9.196 -2.461 18.140 1.00 94.00 104 LYS A CA 1
ATOM 851 C C . LYS A 1 104 ? 8.281 -3.518 18.768 1.00 94.00 104 LYS A C 1
ATOM 853 O O . LYS A 1 104 ? 8.446 -3.8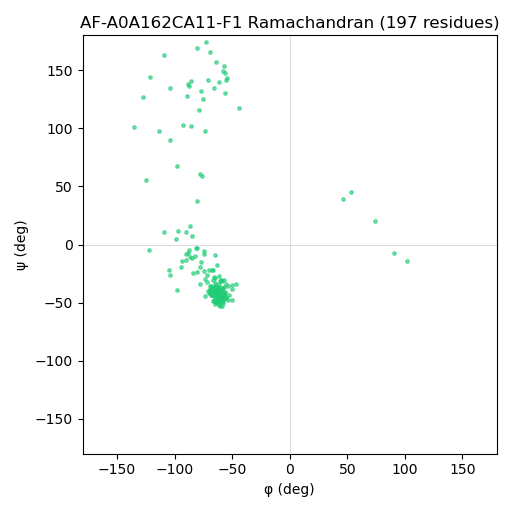02 19.949 1.00 94.00 104 LYS A O 1
ATOM 858 N N . CYS A 1 105 ? 7.388 -4.134 17.989 1.00 92.06 105 CYS A N 1
ATOM 859 C CA . CYS A 1 105 ? 6.500 -5.197 18.474 1.00 92.06 105 CYS A CA 1
ATOM 860 C C . CYS A 1 105 ? 7.278 -6.376 19.074 1.00 92.06 105 CYS A C 1
ATOM 862 O O . CYS A 1 105 ? 6.857 -6.945 20.074 1.00 92.06 105 CYS A O 1
ATOM 864 N N . ARG A 1 106 ? 8.440 -6.721 18.505 1.00 90.50 106 ARG A N 1
ATOM 865 C CA . ARG A 1 106 ? 9.315 -7.767 19.050 1.00 90.50 106 ARG A CA 1
ATOM 866 C C . ARG A 1 106 ? 9.916 -7.379 20.402 1.00 90.50 106 ARG A C 1
ATOM 868 O O . ARG A 1 106 ? 9.856 -8.165 21.336 1.00 90.50 106 ARG A O 1
ATOM 875 N N . ILE A 1 107 ? 10.482 -6.173 20.512 1.00 93.38 107 ILE A N 1
ATOM 876 C CA . ILE A 1 107 ? 11.099 -5.669 21.755 1.00 93.38 107 ILE A CA 1
ATOM 877 C C . ILE A 1 107 ? 10.060 -5.545 22.876 1.00 93.38 107 ILE A C 1
ATOM 879 O O . ILE A 1 107 ? 10.350 -5.870 24.023 1.00 93.38 107 ILE A O 1
ATOM 883 N N . GLU A 1 108 ? 8.855 -5.083 22.545 1.00 94.38 108 GLU A N 1
ATOM 884 C CA . GLU A 1 108 ? 7.753 -4.918 23.500 1.00 94.38 108 GLU A CA 1
ATOM 885 C C . GLU A 1 108 ? 6.996 -6.230 23.776 1.00 94.38 108 GLU A C 1
ATOM 887 O O . GLU A 1 108 ? 6.110 -6.241 24.626 1.00 94.38 108 GLU A O 1
ATOM 892 N N . ASN A 1 109 ? 7.353 -7.329 23.098 1.00 89.00 109 ASN A N 1
ATOM 893 C CA . ASN A 1 109 ? 6.678 -8.627 23.166 1.00 89.00 109 ASN A CA 1
ATOM 894 C C . ASN A 1 109 ? 5.161 -8.535 22.894 1.00 89.00 109 ASN A C 1
ATOM 896 O O . ASN A 1 109 ? 4.345 -9.105 23.615 1.00 89.00 109 ASN A O 1
ATOM 900 N N . THR A 1 110 ? 4.801 -7.788 21.849 1.00 89.62 110 THR A N 1
ATOM 901 C CA . THR A 1 110 ? 3.423 -7.487 21.429 1.00 89.62 110 THR A CA 1
ATOM 902 C C . THR A 1 110 ? 3.152 -7.880 19.964 1.00 89.62 110 THR A C 1
ATOM 904 O O . THR A 1 110 ? 2.755 -7.040 19.143 1.00 89.62 110 THR A O 1
ATOM 907 N N . PRO A 1 111 ? 3.378 -9.148 19.570 1.00 86.12 111 PRO A N 1
ATOM 908 C CA . PRO A 1 111 ? 3.220 -9.594 18.184 1.00 86.12 111 PRO A CA 1
ATOM 909 C C . PRO A 1 111 ? 1.804 -9.418 17.620 1.00 86.12 111 PRO A C 1
ATOM 911 O O . PRO A 1 111 ? 1.635 -9.142 16.432 1.00 86.12 111 PRO A O 1
ATOM 914 N N . GLU A 1 112 ? 0.781 -9.494 18.467 1.00 83.50 112 GLU A N 1
ATOM 915 C CA . GLU A 1 112 ? -0.626 -9.296 18.114 1.00 83.50 112 GLU A CA 1
ATOM 916 C C . GLU A 1 112 ? -0.948 -7.883 17.602 1.00 83.50 112 GLU A C 1
ATOM 918 O O . GLU A 1 112 ? -1.974 -7.677 16.950 1.00 83.50 112 GLU A O 1
ATOM 923 N N . HIS A 1 113 ? -0.069 -6.908 17.851 1.00 86.62 113 HIS A N 1
ATOM 924 C CA . HIS A 1 113 ? -0.216 -5.542 17.351 1.00 86.62 113 HIS A CA 1
ATOM 925 C C . HIS A 1 113 ? 0.272 -5.377 15.904 1.00 86.62 113 HIS A C 1
ATOM 927 O O . HIS A 1 113 ? -0.008 -4.353 15.274 1.00 86.62 113 HIS A O 1
ATOM 933 N N . LEU A 1 114 ? 0.945 -6.382 15.329 1.00 88.75 114 LEU A N 1
ATOM 934 C CA . LEU A 1 114 ? 1.459 -6.352 13.958 1.00 88.75 114 LEU A CA 1
ATOM 935 C C . LEU A 1 114 ? 0.360 -6.612 12.912 1.00 88.75 114 LEU A C 1
ATOM 937 O O . LEU A 1 114 ? 0.403 -7.535 12.101 1.00 88.75 114 LEU A O 1
ATOM 941 N N . LEU A 1 115 ? -0.641 -5.741 12.899 1.00 86.69 115 LEU A N 1
ATOM 942 C CA . LEU A 1 115 ? -1.790 -5.805 12.003 1.00 86.69 115 LEU A CA 1
ATOM 943 C C . LEU A 1 115 ? -1.559 -4.873 10.806 1.00 86.69 115 LEU A C 1
ATOM 945 O O . LEU A 1 115 ? -2.234 -3.857 10.654 1.00 86.69 115 LEU A O 1
ATOM 949 N N . VAL A 1 116 ? -0.585 -5.205 9.953 1.00 90.00 116 VAL A N 1
ATOM 950 C CA . VAL A 1 116 ? -0.067 -4.318 8.883 1.00 90.00 116 VAL A CA 1
ATOM 951 C C . VAL A 1 116 ? -1.166 -3.809 7.935 1.00 90.00 116 VAL A C 1
ATOM 953 O O . VAL A 1 116 ? -1.148 -2.656 7.502 1.00 90.00 116 VAL A O 1
ATOM 956 N N . TRP A 1 117 ? -2.193 -4.621 7.678 1.00 86.94 117 TRP A N 1
ATOM 957 C CA . TRP A 1 117 ? -3.361 -4.238 6.868 1.00 86.94 117 TRP A CA 1
ATOM 958 C C . TRP A 1 117 ? -4.211 -3.117 7.481 1.00 86.94 117 TRP A C 1
ATOM 960 O O . TRP A 1 117 ? -5.122 -2.612 6.823 1.00 86.94 117 TRP A O 1
ATOM 970 N N . LEU A 1 118 ? -3.945 -2.720 8.728 1.00 85.88 118 LEU A N 1
ATOM 971 C CA . LEU A 1 118 ? -4.569 -1.574 9.382 1.00 85.88 118 LEU A CA 1
ATOM 972 C C . LEU A 1 118 ? -3.809 -0.261 9.184 1.00 85.88 118 LEU A C 1
ATOM 974 O O . LEU A 1 118 ? -4.359 0.775 9.536 1.00 85.88 118 LEU A O 1
ATOM 978 N N . PHE A 1 119 ? -2.605 -0.271 8.605 1.00 88.69 119 PHE A N 1
ATOM 979 C CA . PHE A 1 119 ? -1.784 0.943 8.459 1.00 88.69 119 PHE A CA 1
ATOM 980 C C . PHE A 1 119 ? -2.283 1.892 7.359 1.00 88.69 119 PHE A C 1
ATOM 982 O O . PHE A 1 119 ? -1.785 3.006 7.215 1.00 88.69 119 PHE A O 1
ATOM 989 N N . GLY A 1 120 ? -3.268 1.462 6.568 1.00 86.50 120 GLY A N 1
ATOM 990 C CA . GLY A 1 120 ? -3.925 2.304 5.575 1.00 86.50 120 GLY A CA 1
ATOM 991 C C . GLY A 1 120 ? -4.993 3.227 6.171 1.00 86.50 120 GLY A C 1
ATOM 992 O O . GLY A 1 120 ? -5.457 3.057 7.291 1.00 86.50 120 GLY A O 1
ATOM 993 N N . SER A 1 121 ? -5.465 4.178 5.366 1.00 86.94 121 SER A N 1
ATOM 994 C CA . SER A 1 121 ? -6.552 5.106 5.721 1.00 86.94 121 SER A CA 1
ATOM 995 C C . SER A 1 121 ? -7.953 4.590 5.358 1.00 86.94 121 SER A C 1
ATOM 997 O O . SER A 1 121 ? -8.937 5.332 5.416 1.00 86.94 121 SER A O 1
ATOM 999 N N . GLN A 1 122 ? -8.084 3.316 4.976 1.00 83.31 122 GLN A N 1
ATOM 1000 C CA . GLN A 1 122 ? -9.336 2.744 4.467 1.00 83.31 122 GLN A CA 1
ATOM 1001 C C . GLN A 1 122 ? -10.483 2.815 5.494 1.00 83.31 122 GLN A C 1
ATOM 1003 O O . GLN A 1 122 ? -11.659 2.947 5.131 1.00 83.31 122 GLN A O 1
ATOM 1008 N N . GLN A 1 123 ? -10.155 2.740 6.782 1.00 81.62 123 GLN A N 1
ATOM 1009 C CA . GLN A 1 123 ? -11.079 2.889 7.900 1.00 81.62 123 GLN A CA 1
ATOM 1010 C C . GLN A 1 123 ? -11.593 4.330 7.978 1.00 81.62 123 GLN A C 1
ATOM 1012 O O . GLN A 1 123 ? -12.803 4.530 8.084 1.00 81.62 123 GLN A O 1
ATOM 1017 N N . CYS A 1 124 ? -10.708 5.320 7.819 1.00 87.75 124 CYS A N 1
ATOM 1018 C CA . CYS A 1 124 ? -11.068 6.737 7.755 1.00 87.75 124 CYS A CA 1
ATOM 1019 C C . CYS A 1 124 ? -11.986 7.016 6.558 1.00 87.75 124 CYS A C 1
ATOM 1021 O O . CYS A 1 124 ? -13.042 7.623 6.711 1.00 87.75 124 CYS A O 1
ATOM 1023 N N . GLU A 1 125 ? -11.662 6.487 5.376 1.00 86.81 125 GLU A N 1
ATOM 1024 C CA . GLU A 1 125 ? -12.513 6.624 4.186 1.00 86.81 125 GLU A CA 1
ATOM 1025 C C . GLU A 1 125 ? -13.896 5.992 4.370 1.00 86.81 125 GLU A C 1
ATOM 1027 O O . GLU A 1 125 ? -14.919 6.508 3.905 1.00 86.81 125 GLU A O 1
ATOM 1032 N N . SER A 1 126 ? -13.948 4.863 5.075 1.00 84.88 126 SER A N 1
ATOM 1033 C CA . SER A 1 126 ? -15.206 4.209 5.433 1.00 84.88 126 SER A CA 1
ATOM 1034 C C . SER A 1 126 ? -16.015 5.050 6.424 1.00 84.88 126 SER A C 1
ATOM 1036 O O . SER A 1 126 ? -17.238 5.120 6.292 1.00 84.88 126 SER A O 1
ATOM 1038 N N . PHE A 1 127 ? -15.349 5.716 7.371 1.00 88.56 127 PHE A N 1
ATOM 1039 C CA . PHE A 1 127 ? -15.968 6.637 8.323 1.00 88.56 127 PHE A CA 1
ATOM 1040 C C . PHE A 1 127 ? -16.549 7.869 7.616 1.00 88.56 127 PHE A C 1
ATOM 1042 O O . PHE A 1 127 ? -17.744 8.137 7.743 1.00 88.56 127 PHE A O 1
ATOM 1049 N N . PHE A 1 128 ? -15.763 8.545 6.771 1.00 89.00 128 PHE A N 1
ATOM 1050 C CA . PHE A 1 128 ? -16.227 9.691 5.978 1.00 89.00 128 PHE A CA 1
ATOM 1051 C C . PHE A 1 128 ? -17.352 9.325 5.006 1.00 89.00 128 PHE A C 1
ATOM 1053 O O . PHE A 1 128 ? -18.261 10.111 4.743 1.00 89.00 128 PHE A O 1
ATOM 1060 N N . ARG A 1 129 ? -17.334 8.109 4.452 1.00 86.62 129 ARG A N 1
ATOM 1061 C CA . ARG A 1 129 ? -18.452 7.615 3.642 1.00 86.62 129 ARG A CA 1
ATOM 1062 C C . ARG A 1 129 ? -19.712 7.434 4.481 1.00 86.62 129 ARG A C 1
ATOM 1064 O O . ARG A 1 129 ? -20.787 7.796 4.015 1.00 86.62 129 ARG A O 1
ATOM 1071 N N . GLY A 1 130 ? -19.575 6.905 5.696 1.00 87.12 130 GLY A N 1
ATOM 1072 C CA . GLY A 1 130 ? -20.668 6.809 6.659 1.00 87.12 130 GLY A CA 1
ATOM 1073 C C . GLY A 1 130 ? -21.261 8.178 6.985 1.00 87.12 130 GLY A C 1
ATOM 1074 O O . GLY A 1 130 ? -22.474 8.344 6.906 1.00 87.12 130 GLY A O 1
ATOM 1075 N N . SER A 1 131 ? -20.422 9.183 7.252 1.00 88.62 131 SER A N 1
ATOM 1076 C CA . SER A 1 131 ? -20.898 10.531 7.587 1.00 88.62 131 SER A CA 1
ATOM 1077 C C . SER A 1 131 ? -21.620 11.197 6.412 1.00 88.62 131 SER A C 1
ATOM 1079 O O . SER A 1 131 ? -22.660 11.823 6.607 1.00 88.62 131 SER A O 1
ATOM 1081 N N . ARG A 1 132 ? -21.126 11.012 5.179 1.00 85.50 132 ARG A N 1
ATOM 1082 C CA . ARG A 1 132 ? -21.799 11.487 3.956 1.00 85.50 132 ARG A CA 1
ATOM 1083 C C . ARG A 1 132 ? -23.123 10.767 3.683 1.00 85.50 132 ARG A C 1
ATOM 1085 O O . ARG A 1 132 ? -24.017 11.366 3.101 1.00 85.50 132 ARG A O 1
ATOM 1092 N N . ALA A 1 133 ? -23.253 9.504 4.091 1.00 85.38 133 ALA A N 1
ATOM 1093 C CA . ALA A 1 133 ? -24.476 8.723 3.900 1.00 85.38 133 ALA A CA 1
ATOM 1094 C C . ALA A 1 133 ? -25.609 9.128 4.858 1.00 85.38 133 ALA A C 1
ATOM 1096 O O . ALA A 1 133 ? -26.773 8.913 4.539 1.00 85.38 133 ALA A O 1
ATOM 1097 N N . LEU A 1 134 ? -25.291 9.748 5.999 1.00 83.56 134 LEU A N 1
ATOM 1098 C CA . LEU A 1 134 ? -26.271 10.255 6.969 1.00 83.56 134 LEU A CA 1
ATOM 1099 C C . LEU A 1 134 ? -26.867 11.616 6.562 1.00 83.56 134 LEU A C 1
ATOM 1101 O O . LEU A 1 134 ? -27.090 12.486 7.406 1.00 83.56 134 LEU A O 1
ATOM 1105 N N . CYS A 1 135 ? -27.109 11.824 5.267 1.00 72.12 135 CYS A N 1
ATOM 1106 C CA . CYS A 1 135 ? -27.821 13.006 4.800 1.00 72.12 135 CYS A CA 1
ATOM 1107 C C . CYS A 1 135 ? -29.309 12.942 5.175 1.00 72.12 135 CYS A C 1
ATOM 1109 O O . CYS A 1 135 ? -29.914 11.872 5.075 1.00 72.12 135 CYS A O 1
ATOM 1111 N N . PRO A 1 136 ? -29.922 14.077 5.562 1.00 68.25 136 PRO A N 1
ATOM 1112 C CA . PRO A 1 136 ? -31.367 14.162 5.721 1.00 68.25 136 PRO A CA 1
ATOM 1113 C C . PRO A 1 136 ? -32.094 13.735 4.439 1.00 68.25 136 PRO A C 1
ATOM 1115 O O . PRO A 1 136 ? -31.655 14.048 3.329 1.00 68.25 136 PRO A O 1
ATOM 1118 N N . VAL A 1 137 ? -33.214 13.028 4.597 1.00 65.56 137 VAL A N 1
ATOM 1119 C CA . VAL A 1 137 ? -34.049 12.566 3.480 1.00 65.56 137 VAL A CA 1
ATOM 1120 C C . VAL A 1 137 ? -34.472 13.768 2.627 1.00 65.56 137 VAL A C 1
ATOM 1122 O O . VAL A 1 137 ? -34.932 14.774 3.158 1.00 65.56 137 VAL A O 1
ATOM 1125 N N . GLY A 1 138 ? -34.289 13.674 1.307 1.00 63.16 138 GLY A N 1
ATOM 1126 C CA . GLY A 1 138 ? -34.619 14.748 0.360 1.00 63.16 138 GLY A CA 1
ATOM 1127 C C . GLY A 1 138 ? -33.484 15.741 0.073 1.00 63.16 138 GLY A C 1
ATOM 1128 O O . GLY A 1 138 ? -33.610 16.538 -0.853 1.00 63.16 138 GLY A O 1
ATOM 1129 N N . LEU A 1 139 ? -32.353 15.667 0.786 1.00 64.75 139 LEU A N 1
ATOM 1130 C CA . LEU A 1 139 ? -31.164 16.481 0.516 1.00 64.75 139 LEU A CA 1
ATOM 1131 C C . LEU A 1 139 ? -29.998 15.604 0.043 1.00 64.75 139 LEU A C 1
ATOM 1133 O O . LEU A 1 139 ? -29.231 15.066 0.841 1.00 64.75 139 LEU A O 1
ATOM 1137 N N . ASN A 1 140 ? -29.794 15.527 -1.274 1.00 66.31 140 ASN A N 1
ATOM 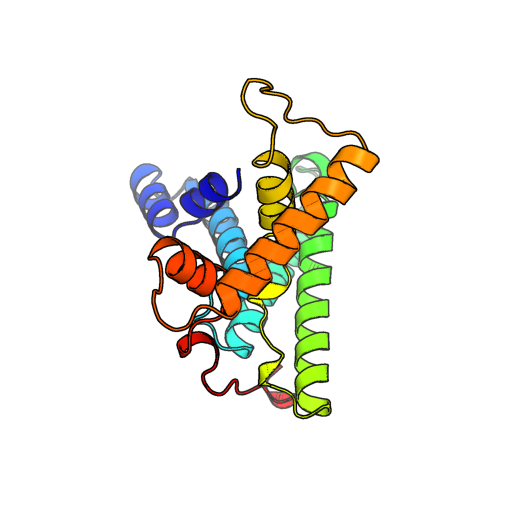1138 C CA . ASN A 1 140 ? -28.585 14.944 -1.873 1.00 66.31 140 ASN A CA 1
ATOM 1139 C C . ASN A 1 140 ? -27.398 15.919 -1.771 1.00 66.31 140 ASN A C 1
ATOM 1141 O O . ASN A 1 140 ? -26.831 16.339 -2.777 1.00 66.31 140 ASN A O 1
ATOM 1145 N N . LYS A 1 141 ? -27.029 16.310 -0.546 1.00 72.25 141 LYS A N 1
ATOM 1146 C CA . LYS A 1 141 ? -25.913 17.227 -0.279 1.00 72.25 141 LYS A CA 1
ATOM 1147 C C . LYS A 1 141 ? -24.699 16.447 0.254 1.00 72.25 141 LYS A C 1
ATOM 1149 O O . LYS A 1 141 ? -24.581 16.281 1.466 1.00 72.25 141 LYS A O 1
ATOM 1154 N N . PRO A 1 142 ? -23.789 15.953 -0.609 1.00 70.50 142 PRO A N 1
ATOM 1155 C CA . PRO A 1 142 ? -22.618 15.189 -0.163 1.00 70.50 142 PRO A CA 1
ATOM 1156 C C . PRO A 1 142 ? -21.611 16.040 0.626 1.00 70.50 142 PRO A C 1
ATOM 1158 O O . PRO A 1 142 ? -20.830 15.494 1.404 1.00 70.50 142 PRO A O 1
ATOM 1161 N N . ASN A 1 143 ? -21.639 17.362 0.438 1.00 80.12 143 ASN A N 1
ATOM 1162 C CA . ASN A 1 143 ? -20.775 18.309 1.135 1.00 80.12 143 ASN A CA 1
ATOM 1163 C C . ASN A 1 143 ? -21.411 18.745 2.458 1.00 80.12 143 ASN A C 1
ATOM 1165 O O . ASN A 1 143 ? -22.603 19.048 2.515 1.00 80.12 143 ASN A O 1
ATOM 1169 N N . MET A 1 144 ? -20.600 18.800 3.507 1.00 84.31 144 MET A N 1
ATOM 1170 C CA . MET A 1 144 ? -21.028 19.103 4.870 1.00 84.31 144 MET A CA 1
ATOM 1171 C C . MET A 1 144 ? -20.279 20.340 5.359 1.00 84.31 144 MET A C 1
ATOM 1173 O O . MET A 1 144 ? -19.099 20.496 5.044 1.00 84.31 144 MET A O 1
ATOM 1177 N N . THR A 1 145 ? -20.927 21.188 6.149 1.00 89.50 145 THR A N 1
ATOM 1178 C CA . THR A 1 145 ? -20.198 22.116 7.023 1.00 89.50 145 THR A CA 1
ATOM 1179 C C . THR A 1 145 ? -19.506 21.338 8.144 1.00 89.50 145 THR A C 1
ATOM 1181 O O . THR A 1 145 ? -19.817 20.173 8.400 1.00 89.50 145 THR A O 1
ATOM 1184 N N . GLU A 1 146 ? -18.581 21.980 8.849 1.00 90.19 146 GLU A N 1
ATOM 1185 C CA . GLU A 1 146 ? -17.920 21.377 10.009 1.00 90.19 146 GLU A CA 1
ATOM 1186 C C . GLU A 1 146 ? -18.926 20.951 11.093 1.00 90.19 146 GLU A C 1
ATOM 1188 O O . GLU A 1 146 ? -18.881 19.821 11.577 1.00 90.19 146 GLU A O 1
ATOM 1193 N N . GLY A 1 147 ? -19.907 21.804 11.409 1.00 89.69 147 GLY A N 1
ATOM 1194 C CA . GLY A 1 147 ? -20.966 21.470 12.367 1.00 89.69 147 GLY A CA 1
ATOM 1195 C C . GLY A 1 147 ? -21.828 20.284 11.916 1.00 89.69 147 GLY A C 1
ATOM 1196 O O . GLY A 1 147 ? -22.119 19.390 12.714 1.00 89.69 147 GLY A O 1
ATOM 1197 N N . GLU A 1 148 ? -22.178 20.225 10.624 1.00 88.88 148 GLU A N 1
ATOM 1198 C CA . GLU A 1 148 ? -22.890 19.082 10.035 1.00 88.88 148 GLU A CA 1
ATOM 1199 C C . GLU A 1 148 ? -22.049 17.797 10.118 1.00 88.88 148 GLU A C 1
ATOM 1201 O O . GLU A 1 148 ? -22.589 16.724 10.395 1.00 88.88 148 GLU A O 1
ATOM 1206 N N . PHE A 1 149 ? -20.731 17.889 9.913 1.00 90.06 149 PHE A N 1
ATOM 1207 C CA . PHE A 1 149 ? -19.831 16.751 10.064 1.00 90.06 149 PHE A CA 1
ATOM 1208 C C . PHE A 1 149 ? -19.793 16.249 11.506 1.00 90.06 149 PHE A C 1
ATOM 1210 O O . PHE A 1 149 ? -19.978 15.055 11.715 1.00 90.06 149 PHE A O 1
ATOM 1217 N N . LEU A 1 150 ? -19.604 17.128 12.494 1.00 91.44 150 LEU A N 1
ATOM 1218 C CA . LEU A 1 150 ? -19.503 16.742 13.907 1.00 91.44 150 LEU A CA 1
ATOM 1219 C C . LEU A 1 150 ? -20.798 16.116 14.448 1.00 91.44 150 LEU A C 1
ATOM 1221 O O . LEU A 1 150 ? -20.753 15.194 15.266 1.00 91.44 150 LEU A O 1
ATOM 1225 N N . ASP A 1 151 ? -21.965 16.579 13.997 1.00 89.81 151 ASP A N 1
ATOM 1226 C CA . ASP A 1 151 ? -23.244 15.936 14.323 1.00 89.81 151 ASP A CA 1
ATOM 1227 C C . ASP A 1 151 ? -23.347 14.528 13.713 1.00 89.81 151 ASP A C 1
ATOM 1229 O O . ASP A 1 151 ? -23.645 13.549 14.403 1.00 89.81 151 ASP A O 1
ATOM 1233 N N . ARG A 1 152 ? -23.036 14.393 12.420 1.00 89.81 152 ARG A N 1
ATOM 1234 C CA . ARG A 1 152 ? -23.113 13.103 11.720 1.00 89.81 152 ARG A CA 1
ATOM 1235 C C . ARG A 1 152 ? -22.045 12.122 12.195 1.00 89.81 152 ARG A C 1
ATOM 1237 O O . ARG A 1 152 ? -22.332 10.935 12.299 1.00 89.81 152 ARG A O 1
ATOM 1244 N N . ALA A 1 153 ? -20.845 12.591 12.522 1.00 90.62 153 ALA A N 1
ATOM 1245 C CA . ALA A 1 153 ? -19.744 11.779 13.032 1.00 90.62 153 ALA A CA 1
ATOM 1246 C C . ALA A 1 153 ? -20.135 11.067 14.333 1.00 90.62 153 ALA A C 1
ATOM 1248 O O . ALA A 1 153 ? -19.923 9.863 14.445 1.00 90.62 153 ALA A O 1
ATOM 1249 N N . ARG A 1 154 ? -20.810 11.765 15.259 1.00 90.75 154 ARG A N 1
ATOM 1250 C CA . ARG A 1 154 ? -21.348 11.161 16.492 1.00 90.75 154 ARG A CA 1
ATOM 1251 C C . ARG A 1 154 ? -22.338 10.031 16.204 1.00 90.75 154 ARG A C 1
ATOM 1253 O O . ARG A 1 154 ? -22.301 8.989 16.851 1.00 90.75 154 ARG A O 1
ATOM 1260 N N . LYS A 1 155 ? -23.195 10.202 15.194 1.00 90.31 155 LYS A N 1
ATOM 1261 C CA . LYS A 1 155 ? -24.154 9.171 14.761 1.00 90.31 155 LYS A CA 1
ATOM 1262 C C . LYS A 1 155 ? -23.461 7.971 14.108 1.00 90.31 155 LYS A C 1
ATOM 1264 O O . LYS A 1 155 ? -23.863 6.831 14.352 1.00 90.31 155 LYS A O 1
ATOM 1269 N N . VAL A 1 156 ? -22.422 8.204 13.298 1.00 89.75 156 VAL A N 1
ATOM 1270 C CA . VAL A 1 156 ? -21.588 7.127 12.734 1.00 89.75 156 VAL A CA 1
ATOM 1271 C C . VAL A 1 156 ? -20.912 6.344 13.854 1.00 89.75 156 VAL A C 1
ATOM 1273 O O . VAL A 1 156 ? -20.980 5.119 13.847 1.00 89.75 156 VAL A O 1
ATOM 1276 N N . ASP A 1 157 ? -20.313 7.034 14.821 1.00 88.88 157 ASP A N 1
ATOM 1277 C CA . ASP A 1 157 ? -19.604 6.416 15.941 1.00 88.88 157 ASP A CA 1
ATOM 1278 C C . ASP A 1 157 ? -20.539 5.562 16.812 1.00 88.88 157 ASP A C 1
ATOM 1280 O O . ASP A 1 157 ? -20.304 4.368 17.003 1.00 88.88 157 ASP A O 1
ATOM 1284 N N . ALA A 1 158 ? -21.695 6.111 17.202 1.00 88.38 158 ALA A N 1
ATOM 1285 C CA . ALA A 1 158 ? -22.731 5.357 17.907 1.00 88.38 158 ALA 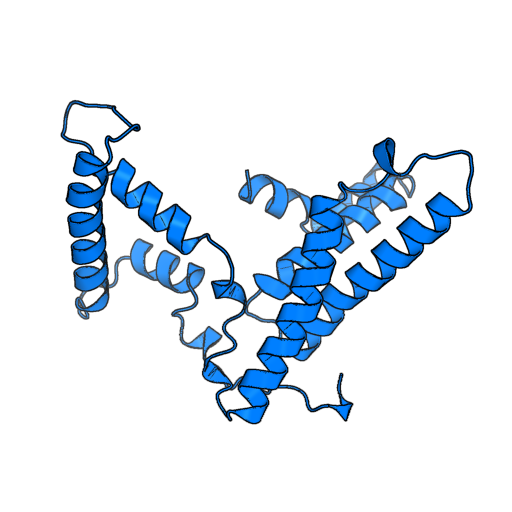A CA 1
ATOM 1286 C C . ALA A 1 158 ? -23.180 4.109 17.122 1.00 88.38 158 ALA A C 1
ATOM 1288 O O . ALA A 1 158 ? -23.336 3.029 17.693 1.00 88.38 158 ALA A O 1
ATOM 1289 N N . SER A 1 159 ? -23.331 4.225 15.798 1.00 85.38 159 SER A N 1
ATOM 1290 C CA . SER A 1 159 ? -23.688 3.089 14.937 1.00 85.38 159 SER A CA 1
ATOM 1291 C C . SER A 1 159 ? -22.599 2.010 14.908 1.00 85.38 159 SER A C 1
ATOM 1293 O O . SER A 1 159 ? -22.919 0.822 14.862 1.00 85.38 159 SER A O 1
ATOM 1295 N N . LEU A 1 160 ? -21.319 2.394 14.934 1.00 81.31 160 LEU A N 1
ATOM 1296 C CA . LEU A 1 160 ? -20.193 1.456 14.991 1.00 81.31 160 LEU A CA 1
ATOM 1297 C C . LEU A 1 160 ? -20.147 0.720 16.336 1.00 81.31 160 LEU A C 1
ATOM 1299 O O . LEU A 1 160 ? -19.988 -0.500 16.347 1.00 81.31 160 LEU A O 1
ATOM 1303 N N . LEU A 1 161 ? -20.357 1.430 17.447 1.00 82.25 161 LEU A N 1
ATOM 1304 C CA . LEU A 1 161 ? -20.407 0.841 18.790 1.00 82.25 161 LEU A CA 1
ATOM 1305 C C . LEU A 1 161 ? -21.557 -0.164 18.934 1.00 82.25 161 LEU A C 1
ATOM 1307 O O . LEU A 1 161 ? -21.372 -1.257 19.471 1.00 82.25 161 LEU A O 1
ATOM 1311 N N . LEU A 1 162 ? -22.742 0.167 18.410 1.00 81.69 162 LEU A N 1
ATOM 1312 C CA . LEU A 1 162 ? -23.892 -0.743 18.406 1.00 81.69 162 LEU A CA 1
ATOM 1313 C C . LEU A 1 162 ? -23.620 -2.006 17.574 1.00 81.69 162 LEU A C 1
ATOM 1315 O O . LEU A 1 162 ? -23.969 -3.108 17.996 1.00 81.69 162 LEU A O 1
ATOM 1319 N N . GLN A 1 163 ? -22.941 -1.871 16.429 1.00 75.06 163 GLN A N 1
ATOM 1320 C CA . GLN A 1 163 ? -22.534 -3.011 15.596 1.00 75.06 163 GLN A CA 1
ATOM 1321 C C . GLN A 1 163 ? -21.510 -3.926 16.278 1.00 75.06 163 GLN A C 1
ATOM 1323 O O . GLN A 1 163 ? -21.458 -5.110 15.957 1.00 75.06 163 GLN A O 1
ATOM 1328 N N . GLN A 1 164 ? -20.691 -3.403 17.193 1.00 70.25 164 GLN A N 1
ATOM 1329 C CA . GLN A 1 164 ? -19.749 -4.215 17.967 1.00 70.25 164 GLN A CA 1
ATOM 1330 C C . GLN A 1 164 ? -20.429 -4.973 19.114 1.00 70.25 164 GLN A C 1
ATOM 1332 O O . GLN A 1 164 ? -20.010 -6.087 19.418 1.00 70.25 164 GLN A O 1
ATOM 1337 N N . LYS A 1 165 ? -21.460 -4.383 19.736 1.00 67.88 165 LYS A N 1
ATOM 1338 C CA . LYS A 1 165 ? -22.172 -4.957 20.893 1.00 67.88 165 LYS A CA 1
ATOM 1339 C C . LYS A 1 165 ? -23.272 -5.958 20.530 1.00 67.88 165 LYS A C 1
ATOM 1341 O O . LYS A 1 165 ? -23.611 -6.787 21.363 1.00 67.88 165 LYS A O 1
ATOM 1346 N N . SER A 1 166 ? -23.848 -5.886 19.328 1.00 60.53 166 SER A N 1
ATOM 1347 C CA . SER A 1 166 ? -24.886 -6.830 18.893 1.00 60.53 166 SER A CA 1
ATOM 1348 C C . SER A 1 166 ? -24.264 -8.200 18.584 1.00 60.53 166 SER A C 1
ATOM 1350 O O . SER A 1 166 ? -23.690 -8.407 17.516 1.00 60.53 166 SER A O 1
ATOM 1352 N N . SER A 1 167 ? -24.336 -9.118 19.549 1.00 57.31 167 SER A N 1
ATOM 1353 C CA . SER A 1 167 ? -23.829 -10.496 19.465 1.00 57.31 167 SER A CA 1
ATOM 1354 C C . SER A 1 167 ? -24.760 -11.453 18.718 1.00 57.31 167 SER A C 1
ATOM 1356 O O . SER A 1 167 ? -24.291 -12.457 18.187 1.00 57.31 167 SER A O 1
ATOM 1358 N N . ASP A 1 168 ? -26.056 -11.139 18.646 1.00 61.47 168 ASP A N 1
ATOM 1359 C CA . ASP A 1 168 ? -27.072 -12.151 18.321 1.00 61.47 168 ASP A CA 1
ATOM 1360 C C . ASP A 1 168 ? -27.426 -12.212 16.827 1.00 61.47 168 ASP A C 1
ATOM 1362 O O . ASP A 1 168 ? -27.935 -13.223 16.349 1.00 61.47 168 ASP A O 1
ATOM 1366 N N . ILE A 1 169 ? -27.136 -11.154 16.055 1.00 62.75 169 ILE A N 1
ATOM 1367 C CA . ILE A 1 169 ? -27.385 -11.110 14.605 1.00 62.75 169 ILE A CA 1
ATOM 1368 C C . ILE A 1 169 ? -26.169 -10.521 13.887 1.00 62.75 169 ILE A C 1
ATOM 1370 O O . ILE A 1 169 ? -25.978 -9.306 13.808 1.00 62.75 169 ILE A O 1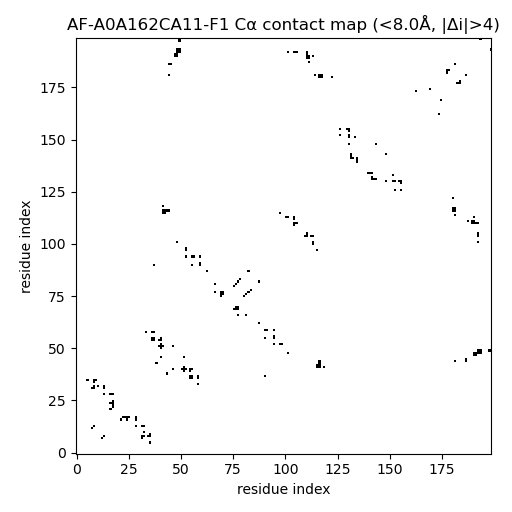
ATOM 1374 N N . ILE A 1 170 ? -25.355 -11.394 13.291 1.00 64.31 170 ILE A N 1
ATOM 1375 C CA . ILE A 1 170 ? -24.239 -10.980 12.438 1.00 64.31 170 ILE A CA 1
ATOM 1376 C C . ILE A 1 170 ? -24.759 -10.769 11.016 1.00 64.31 170 ILE A C 1
ATOM 1378 O O . ILE A 1 170 ? -24.953 -11.705 10.242 1.00 64.31 170 ILE A O 1
ATOM 1382 N N . TYR A 1 171 ? -24.961 -9.512 10.630 1.00 66.31 171 TYR A N 1
ATOM 1383 C CA . TYR A 1 171 ? -25.275 -9.187 9.241 1.00 66.31 171 TYR A CA 1
ATOM 1384 C C . TYR A 1 171 ? -24.080 -9.507 8.328 1.00 66.31 171 TYR A C 1
ATOM 1386 O O . TYR A 1 171 ? -22.960 -9.067 8.587 1.00 66.31 171 TYR A O 1
ATOM 1394 N N . ARG A 1 172 ? -24.321 -10.149 7.176 1.00 65.31 172 ARG A N 1
ATOM 1395 C CA . ARG A 1 172 ? -23.287 -10.470 6.164 1.00 65.31 172 ARG A CA 1
ATOM 1396 C C . ARG A 1 172 ? -22.410 -9.271 5.776 1.00 65.31 172 ARG A C 1
ATOM 1398 O O . ARG A 1 172 ? -21.215 -9.403 5.528 1.00 65.31 172 ARG A O 1
ATOM 1405 N N . ARG A 1 173 ? -22.991 -8.067 5.741 1.00 64.50 173 ARG A N 1
ATOM 1406 C CA . ARG A 1 173 ? -22.265 -6.813 5.467 1.00 64.50 173 ARG A CA 1
ATOM 1407 C C . ARG A 1 173 ? -21.275 -6.457 6.585 1.00 64.50 173 ARG A C 1
ATOM 1409 O O . ARG A 1 173 ? -20.201 -5.933 6.296 1.00 64.50 173 ARG A O 1
ATOM 1416 N N . VAL A 1 174 ? -21.628 -6.729 7.840 1.00 66.00 174 VAL A N 1
ATOM 1417 C CA . VAL A 1 174 ? -20.768 -6.518 9.016 1.00 66.00 174 VAL A CA 1
ATOM 1418 C C . VAL A 1 174 ? -19.628 -7.530 9.016 1.00 66.00 174 VAL A C 1
ATOM 1420 O O . VAL A 1 174 ? -18.485 -7.146 9.240 1.00 66.00 174 VAL A O 1
ATOM 1423 N N . GLU A 1 175 ? -19.900 -8.782 8.656 1.00 66.25 175 GLU A N 1
ATOM 1424 C CA . GLU A 1 175 ? -18.877 -9.819 8.494 1.00 66.25 175 GLU A CA 1
ATOM 1425 C C . GLU A 1 175 ? -17.884 -9.485 7.369 1.00 66.25 175 GLU A C 1
ATOM 1427 O O . GLU A 1 175 ? -16.674 -9.481 7.582 1.00 66.25 175 GLU A O 1
ATOM 1432 N N . GLN A 1 176 ? -18.369 -9.071 6.193 1.00 66.00 176 GLN A N 1
ATOM 1433 C CA . GLN A 1 176 ? -17.505 -8.592 5.105 1.00 66.00 176 GLN A CA 1
ATOM 1434 C C . GLN A 1 176 ? -16.659 -7.383 5.524 1.00 66.00 176 GLN A C 1
ATOM 1436 O O . GLN A 1 176 ? -15.498 -7.269 5.128 1.00 66.00 176 GLN A O 1
ATOM 1441 N N . LYS A 1 177 ? -17.218 -6.476 6.333 1.00 66.94 177 LYS A N 1
ATOM 1442 C CA . LYS A 1 177 ? -16.491 -5.320 6.868 1.00 66.94 177 LYS A CA 1
ATOM 1443 C C . LYS A 1 177 ? -15.446 -5.745 7.904 1.00 66.94 177 LYS A C 1
ATOM 1445 O O . LYS A 1 177 ? -14.326 -5.257 7.830 1.00 66.94 177 LYS A O 1
ATOM 1450 N N . ARG A 1 178 ? -15.757 -6.692 8.797 1.00 64.00 178 ARG A N 1
ATOM 1451 C CA . ARG A 1 178 ? -14.796 -7.304 9.733 1.00 64.00 178 ARG A CA 1
ATOM 1452 C C . ARG A 1 178 ? -13.657 -7.996 8.993 1.00 64.00 178 ARG A C 1
ATOM 1454 O O . ARG A 1 178 ? -12.499 -7.738 9.305 1.00 64.00 178 ARG A O 1
ATOM 1461 N N . ASN A 1 179 ? -13.964 -8.773 7.958 1.00 64.81 179 ASN A N 1
ATOM 1462 C CA . ASN A 1 179 ? -12.959 -9.433 7.126 1.00 64.81 179 ASN A CA 1
ATOM 1463 C C . ASN A 1 179 ? -12.083 -8.419 6.387 1.00 64.81 179 ASN A C 1
ATOM 1465 O O . ASN A 1 179 ? -10.877 -8.620 6.298 1.00 64.81 179 ASN A O 1
ATOM 1469 N N . ARG A 1 180 ? -12.634 -7.290 5.921 1.00 63.34 180 ARG A N 1
ATOM 1470 C CA . ARG A 1 180 ? -11.845 -6.189 5.332 1.00 63.34 180 ARG A CA 1
ATOM 1471 C C . ARG A 1 180 ? -10.970 -5.483 6.367 1.00 63.34 180 ARG A C 1
ATOM 1473 O O . ARG A 1 180 ? -9.786 -5.297 6.115 1.00 63.34 180 ARG A O 1
ATOM 1480 N N . CYS A 1 181 ? -11.503 -5.198 7.551 1.00 58.75 181 CYS A N 1
ATOM 1481 C CA . CYS A 1 181 ? -10.791 -4.536 8.646 1.00 58.75 181 CYS A CA 1
ATOM 1482 C C . CYS A 1 181 ? -9.965 -5.490 9.528 1.00 58.75 181 CYS A C 1
ATOM 1484 O O . CYS A 1 181 ? -9.469 -5.062 10.553 1.00 58.75 181 CYS A O 1
ATOM 1486 N N . GLY A 1 182 ? -9.824 -6.775 9.184 1.00 55.16 182 GLY A N 1
ATOM 1487 C CA . GLY A 1 182 ? -8.924 -7.690 9.903 1.00 55.16 182 GLY A CA 1
ATOM 1488 C C . GLY A 1 182 ? -9.396 -8.149 11.282 1.00 55.16 182 GLY A C 1
ATOM 1489 O O . GLY A 1 182 ? -8.582 -8.618 12.057 1.00 55.16 182 GLY A O 1
ATOM 1490 N N . GLY A 1 183 ? -10.694 -8.056 11.575 1.00 55.16 183 GLY A N 1
ATOM 1491 C CA . GLY A 1 183 ? -11.289 -8.578 12.812 1.00 55.16 183 GLY A CA 1
ATOM 1492 C C . GLY A 1 183 ? -11.707 -10.053 12.738 1.00 55.16 183 GLY A C 1
ATOM 1493 O O . GLY A 1 183 ? -12.549 -10.476 13.524 1.00 55.16 183 GLY A O 1
ATOM 1494 N N . SER A 1 184 ? -11.222 -10.812 11.750 1.00 56.31 184 SER A N 1
ATOM 1495 C CA . SER A 1 184 ? -11.501 -12.247 11.612 1.00 56.31 184 SER A CA 1
ATOM 1496 C C . SER A 1 184 ? -10.471 -13.066 12.386 1.00 56.31 184 SER A C 1
ATOM 1498 O O . SER A 1 184 ? -9.284 -12.793 12.242 1.00 56.31 184 SER A O 1
ATOM 1500 N N . LEU A 1 185 ? -10.896 -14.114 13.100 1.00 49.91 185 LEU A N 1
ATOM 1501 C CA . LEU A 1 185 ? -10.036 -15.037 13.868 1.00 49.91 185 LEU A CA 1
ATOM 1502 C C . LEU A 1 185 ? -8.792 -15.535 13.103 1.00 49.91 185 LEU A C 1
ATOM 1504 O O . LEU A 1 185 ? -7.724 -15.665 13.684 1.00 49.91 185 LEU A O 1
ATOM 1508 N N . ASN A 1 186 ? -8.890 -15.731 11.784 1.00 51.88 186 ASN A N 1
ATOM 1509 C CA . ASN A 1 186 ? -7.760 -16.164 10.949 1.00 51.88 186 ASN A CA 1
ATOM 1510 C C . ASN A 1 186 ? -6.620 -15.136 10.829 1.00 51.88 186 ASN A C 1
ATOM 1512 O O . ASN A 1 186 ? -5.505 -15.522 10.502 1.00 51.88 186 ASN A O 1
ATOM 1516 N N . ALA A 1 187 ? -6.896 -13.852 11.069 1.00 52.97 187 ALA A N 1
ATOM 1517 C CA . ALA A 1 187 ? -5.912 -12.769 11.032 1.00 52.97 187 ALA A CA 1
ATOM 1518 C C . ALA A 1 187 ? -5.192 -12.572 12.383 1.00 52.97 187 ALA A C 1
ATOM 1520 O O . ALA A 1 187 ? -4.292 -11.748 12.472 1.00 52.97 187 ALA A O 1
ATOM 1521 N N . LEU A 1 188 ? -5.618 -13.315 13.413 1.00 53.97 188 LEU A N 1
ATOM 1522 C CA . LEU A 1 188 ? -5.090 -13.309 14.781 1.00 53.97 188 LEU A CA 1
ATOM 1523 C C . LEU A 1 188 ? -4.317 -14.598 15.113 1.00 53.97 188 LEU A C 1
ATOM 1525 O O . LEU A 1 188 ? -4.029 -14.849 16.280 1.00 53.97 188 LEU A O 1
ATOM 1529 N N . LYS A 1 189 ? -4.026 -15.448 14.114 1.00 58.81 189 LYS A N 1
ATOM 1530 C CA . LYS A 1 189 ? -3.108 -16.581 14.310 1.00 58.81 189 LYS A CA 1
ATOM 1531 C C . LYS A 1 189 ? -1.768 -16.051 14.818 1.00 58.81 189 LYS A C 1
ATOM 1533 O O . LYS A 1 189 ? -1.395 -14.942 14.444 1.00 58.81 189 LYS A O 1
ATOM 1538 N N . GLU A 1 190 ? -1.086 -16.835 15.653 1.00 60.78 190 GLU A N 1
ATOM 1539 C CA . GLU A 1 190 ? 0.206 -16.469 16.245 1.00 60.78 190 GLU A CA 1
ATOM 1540 C C . GLU A 1 190 ? 1.127 -15.845 15.192 1.00 60.78 190 GLU A C 1
ATOM 1542 O O . GLU A 1 190 ? 1.435 -16.451 14.164 1.00 60.78 190 GLU A O 1
ATOM 1547 N N . VAL A 1 191 ? 1.486 -14.582 15.423 1.00 71.19 191 VAL A N 1
ATOM 1548 C CA . VAL A 1 191 ? 2.358 -13.822 14.536 1.00 71.19 191 VAL A CA 1
ATOM 1549 C C . VAL A 1 191 ? 3.778 -14.000 15.047 1.00 71.19 191 VAL A C 1
ATOM 1551 O O . VAL A 1 191 ? 4.171 -13.381 16.032 1.00 71.19 191 VAL A O 1
ATOM 1554 N N . GLU A 1 192 ? 4.553 -14.846 14.382 1.00 79.75 192 GLU A N 1
ATOM 1555 C CA . GLU A 1 192 ? 5.980 -14.972 14.661 1.00 79.75 192 GLU A CA 1
ATOM 1556 C C . GLU A 1 192 ? 6.728 -13.805 14.002 1.00 79.75 192 GLU A C 1
ATOM 1558 O O . GLU A 1 192 ? 6.697 -13.638 12.778 1.00 79.75 192 GLU A O 1
ATOM 1563 N N . ILE A 1 193 ? 7.347 -12.946 14.817 1.00 81.62 193 ILE A N 1
ATOM 1564 C CA . ILE A 1 193 ? 8.138 -11.814 14.323 1.00 81.62 193 ILE A CA 1
ATOM 1565 C C . ILE A 1 193 ? 9.589 -12.278 14.128 1.00 81.62 193 ILE A C 1
ATOM 1567 O O . ILE A 1 193 ? 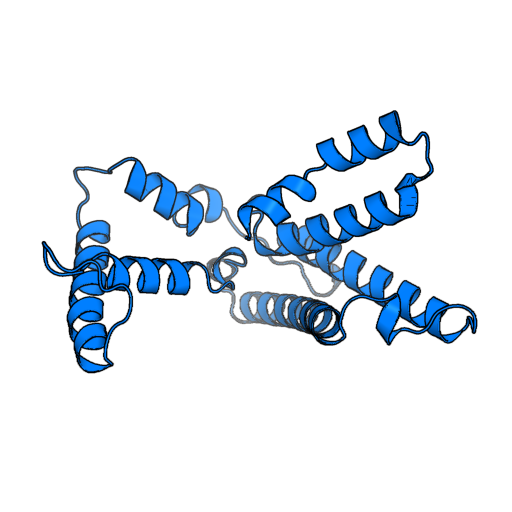10.169 -12.781 15.090 1.00 81.62 193 ILE A O 1
ATOM 1571 N N . PRO A 1 194 ? 10.196 -12.067 12.941 1.00 82.69 194 PRO A N 1
ATOM 1572 C CA . PRO A 1 194 ? 11.570 -12.478 12.659 1.00 82.69 194 PRO A CA 1
ATOM 1573 C C . PRO A 1 194 ? 12.587 -11.870 13.634 1.00 82.69 194 PRO A C 1
ATOM 1575 O O . PRO A 1 194 ? 12.417 -10.745 14.132 1.00 82.69 194 PRO A O 1
ATOM 1578 N N . SER A 1 195 ? 13.664 -12.611 13.889 1.00 83.50 195 SER A N 1
ATOM 1579 C CA . SER A 1 195 ? 14.815 -12.143 14.662 1.00 83.50 195 SER A CA 1
ATOM 1580 C C . SER A 1 195 ? 15.644 -11.127 13.864 1.00 83.50 195 SER A C 1
ATOM 1582 O O . SER A 1 195 ? 15.343 -10.841 12.709 1.00 83.50 195 SER A O 1
ATOM 1584 N N . ASP A 1 196 ? 16.659 -10.519 14.484 1.00 79.44 196 ASP A N 1
ATOM 1585 C CA . ASP A 1 196 ? 17.575 -9.631 13.747 1.00 79.44 196 ASP A CA 1
ATOM 1586 C C . ASP A 1 196 ? 18.479 -10.399 12.773 1.00 79.44 196 ASP A C 1
ATOM 1588 O O . ASP A 1 196 ? 18.938 -9.803 11.808 1.00 79.44 196 ASP A O 1
ATOM 1592 N N . ASP A 1 197 ? 18.689 -11.700 12.987 1.00 77.06 197 ASP A N 1
ATOM 1593 C CA . ASP A 1 197 ? 19.486 -12.542 12.088 1.00 77.06 197 ASP A CA 1
ATOM 1594 C C . ASP A 1 197 ? 18.704 -12.942 10.821 1.00 77.06 197 ASP A C 1
ATOM 1596 O O . ASP A 1 197 ? 19.300 -13.309 9.809 1.00 77.06 197 ASP A O 1
ATOM 1600 N N . ASP A 1 198 ? 17.371 -12.848 10.865 1.00 71.88 198 ASP A N 1
ATOM 1601 C CA . ASP A 1 198 ? 16.475 -13.155 9.744 1.00 71.88 198 ASP A CA 1
ATOM 1602 C C . ASP A 1 198 ? 16.242 -11.952 8.802 1.00 71.88 198 ASP A C 1
ATOM 1604 O O . ASP A 1 198 ? 15.619 -12.115 7.748 1.00 71.88 198 ASP A O 1
ATOM 1608 N N . LEU A 1 199 ? 16.674 -10.744 9.194 1.00 63.88 199 LEU A N 1
ATOM 1609 C CA . LEU A 1 199 ? 16.389 -9.453 8.541 1.00 63.88 199 LEU A CA 1
ATOM 1610 C C . LEU A 1 199 ? 17.580 -8.901 7.752 1.00 63.88 199 LEU A C 1
ATOM 1612 O O . LEU A 1 199 ? 17.329 -8.395 6.632 1.00 63.88 199 LEU A O 1
#

Nearest PDB structures (foldseek):
  2o8p-assembly1_A-2  TM=2.150E-01  e=7.665E+00  Cryptosporidium parvum

Organism: NCBI:txid35525

Secondary structure (DSSP, 8-state):
-HHHHHHHTSHHHHHHHHHHHTTTTHHHHHHHHHHHHHHHHHH-SS--HHHHHHHHHHHHHHHHHHHHHHHH-SS--HHHHS--HHHHHHHHHHHHHHHHHHHHHHHTT-GGG--GGGSSSHHHHHHHHHHHH-PPTT-------HHHHHHHHHHHHHHHHHHHH--S---HHHHHHHHHTT-SGGGGS------STT-